Protein AF-A0A7J8QGH0-F1 (afdb_monomer_lite)

Radius of gyration: 19.8 Å; chains: 1; bounding box: 50×36×68 Å

Structure (mmCIF, N/CA/C/O backbone):
data_AF-A0A7J8QGH0-F1
#
_entry.id   AF-A0A7J8QGH0-F1
#
loop_
_atom_site.group_PDB
_atom_site.id
_atom_site.type_symbol
_atom_site.label_atom_id
_atom_site.label_alt_id
_atom_site.label_comp_id
_atom_site.label_asym_id
_atom_site.label_entity_id
_atom_site.label_seq_id
_atom_site.pdbx_PDB_ins_code
_atom_site.Cartn_x
_atom_site.Cartn_y
_atom_site.Cartn_z
_atom_site.occupancy
_atom_site.B_iso_or_equiv
_atom_site.auth_seq_id
_atom_site.auth_comp_id
_atom_site.auth_asym_id
_atom_site.auth_atom_id
_atom_site.pdbx_PDB_model_num
ATOM 1 N N . MET A 1 1 ? 6.328 11.475 -33.418 1.00 46.81 1 MET A N 1
ATOM 2 C CA . MET A 1 1 ? 5.542 12.745 -33.493 1.00 46.81 1 MET A CA 1
ATOM 3 C C . MET A 1 1 ? 4.140 12.646 -32.873 1.00 46.81 1 MET A C 1
ATOM 5 O O . MET A 1 1 ? 3.706 13.636 -32.300 1.00 46.81 1 MET A O 1
ATOM 9 N N . LEU A 1 2 ? 3.438 11.502 -32.952 1.00 50.03 2 LEU A N 1
ATOM 10 C CA . LEU A 1 2 ? 2.101 11.327 -32.348 1.00 50.03 2 LEU A CA 1
ATOM 11 C C . LEU A 1 2 ? 2.127 11.203 -30.808 1.00 50.03 2 LEU A C 1
ATOM 13 O O . LEU A 1 2 ? 1.258 11.763 -30.149 1.00 50.03 2 LEU A O 1
ATOM 17 N N . LEU A 1 3 ? 3.159 10.572 -30.233 1.00 56.94 3 LEU A N 1
ATOM 18 C CA . LEU A 1 3 ? 3.285 10.372 -28.778 1.00 56.94 3 LEU A CA 1
ATOM 19 C C . LEU A 1 3 ? 3.480 11.680 -27.991 1.00 56.94 3 LEU A C 1
ATOM 21 O O . LEU A 1 3 ? 2.917 11.830 -26.913 1.00 56.94 3 LEU A O 1
ATOM 25 N N . LYS A 1 4 ? 4.132 12.690 -28.588 1.00 58.91 4 LYS A N 1
ATOM 26 C CA . LYS A 1 4 ? 4.369 14.003 -27.955 1.00 58.91 4 LYS A CA 1
ATOM 27 C C . LYS A 1 4 ? 3.098 14.779 -27.602 1.00 58.91 4 LYS A C 1
ATOM 29 O O . LYS A 1 4 ? 3.195 15.760 -26.876 1.00 58.91 4 LYS A O 1
ATOM 34 N N . ARG A 1 5 ? 1.929 14.420 -28.141 1.00 63.34 5 ARG A N 1
ATOM 35 C CA . ARG A 1 5 ? 0.649 15.097 -27.851 1.00 63.34 5 ARG A CA 1
ATOM 36 C C . ARG A 1 5 ? -0.334 14.234 -27.067 1.00 63.34 5 ARG A C 1
ATOM 38 O O . ARG A 1 5 ? -1.389 14.745 -26.708 1.00 63.34 5 ARG A O 1
ATOM 45 N N . SER A 1 6 ? -0.027 12.956 -26.851 1.00 75.56 6 SER A N 1
ATOM 46 C CA . SER A 1 6 ? -0.936 12.077 -26.122 1.00 75.56 6 SER A CA 1
ATOM 47 C C . SER A 1 6 ? -0.878 12.395 -24.633 1.00 75.56 6 SER A C 1
ATOM 49 O O . SER A 1 6 ? 0.204 12.623 -24.097 1.00 75.56 6 SER A O 1
ATOM 51 N N . GLU A 1 7 ? -2.035 12.407 -23.973 1.00 82.88 7 GLU A N 1
ATOM 52 C CA . GLU A 1 7 ? -2.119 12.457 -22.507 1.00 82.88 7 GLU A CA 1
ATOM 53 C C . GLU A 1 7 ? -2.263 11.057 -21.904 1.00 82.88 7 GLU A C 1
ATOM 55 O O . GLU A 1 7 ? -1.916 10.849 -20.742 1.00 82.88 7 GLU A O 1
ATOM 60 N N . ASP A 1 8 ? -2.738 10.102 -22.702 1.00 83.94 8 ASP A N 1
ATOM 61 C CA . ASP A 1 8 ? -2.990 8.731 -22.290 1.00 83.94 8 ASP A CA 1
ATOM 62 C C . ASP A 1 8 ? -2.120 7.782 -23.126 1.00 83.94 8 ASP A C 1
ATOM 64 O O . ASP A 1 8 ? -1.999 7.931 -24.348 1.00 83.94 8 ASP A O 1
ATOM 68 N N . LEU A 1 9 ? -1.504 6.805 -22.467 1.00 82.75 9 LEU A N 1
ATOM 69 C CA . LEU A 1 9 ? -0.739 5.740 -23.102 1.00 82.75 9 LEU A CA 1
ATOM 70 C C . LEU A 1 9 ? -1.178 4.400 -22.517 1.00 82.75 9 LEU A C 1
ATOM 72 O O . LEU A 1 9 ? -1.136 4.204 -21.307 1.00 82.75 9 LEU A O 1
ATOM 76 N N . HIS A 1 10 ? -1.591 3.486 -23.388 1.00 83.31 10 HIS A N 1
ATOM 77 C CA . HIS A 1 10 ? -1.906 2.111 -23.023 1.00 83.31 10 HIS A CA 1
ATOM 78 C C . HIS A 1 10 ? -0.903 1.186 -23.705 1.00 83.31 10 HIS A C 1
ATOM 80 O O . HIS A 1 10 ? -0.755 1.220 -24.930 1.00 83.31 10 HIS A O 1
ATOM 86 N N . LEU A 1 11 ? -0.199 0.390 -22.909 1.00 79.56 11 LEU A N 1
ATOM 87 C CA . LEU A 1 11 ? 0.854 -0.510 -23.353 1.00 79.56 11 LEU A CA 1
ATOM 88 C C . LEU A 1 11 ? 0.446 -1.944 -23.037 1.00 79.56 11 LEU A C 1
ATOM 90 O O . LEU A 1 11 ? 0.516 -2.346 -21.887 1.00 79.56 11 LEU A O 1
ATOM 94 N N . ASP A 1 12 ? 0.061 -2.724 -24.045 1.00 81.06 12 ASP A N 1
ATOM 95 C CA . ASP A 1 12 ? -0.086 -4.181 -23.909 1.00 81.06 12 ASP A CA 1
ATOM 96 C C . ASP A 1 12 ? 1.178 -4.845 -24.467 1.00 81.06 12 ASP A C 1
ATOM 98 O O . ASP A 1 12 ? 1.341 -5.008 -25.680 1.00 81.06 12 ASP A O 1
ATOM 102 N N . LEU A 1 13 ? 2.123 -5.132 -23.572 1.00 78.19 13 LEU A N 1
ATOM 103 C CA . LEU A 1 13 ? 3.442 -5.649 -23.910 1.00 78.19 13 LEU A CA 1
ATOM 104 C C . LEU A 1 13 ? 3.438 -7.176 -23.848 1.00 78.19 13 LEU A C 1
ATOM 106 O O . LEU A 1 13 ? 3.182 -7.770 -22.800 1.00 78.19 13 LEU A O 1
ATOM 110 N N . LYS A 1 14 ? 3.770 -7.807 -24.978 1.00 77.81 14 LYS A N 1
ATOM 111 C CA . LYS A 1 14 ? 3.865 -9.264 -25.141 1.00 77.81 14 LYS A CA 1
ATOM 112 C C . LYS A 1 14 ? 5.233 -9.654 -25.679 1.00 77.81 14 LYS A C 1
ATOM 114 O O . LYS A 1 14 ? 5.729 -9.037 -26.621 1.00 77.81 14 LYS A O 1
ATOM 119 N N . GLY A 1 15 ? 5.793 -10.726 -25.127 1.00 67.62 15 GLY A N 1
ATOM 120 C CA . GLY A 1 15 ? 7.072 -11.280 -25.565 1.00 67.62 15 GLY A CA 1
ATOM 121 C C . GLY A 1 15 ? 8.280 -10.437 -25.141 1.00 67.62 15 GLY A C 1
ATOM 122 O O . GLY A 1 15 ? 8.243 -9.210 -25.085 1.00 67.62 15 GLY A O 1
ATOM 123 N N . HIS A 1 16 ? 9.383 -11.118 -24.842 1.00 68.94 16 HIS A N 1
ATOM 124 C CA . HIS A 1 16 ? 10.562 -10.522 -24.211 1.00 68.94 16 HIS A CA 1
ATOM 125 C C . HIS A 1 16 ? 11.183 -9.353 -25.002 1.00 68.94 16 HIS A C 1
ATOM 127 O O . HIS A 1 16 ? 11.422 -8.289 -24.435 1.00 68.94 16 HIS A O 1
ATOM 133 N N . GLU A 1 17 ? 11.408 -9.517 -26.310 1.00 70.44 17 GLU A N 1
ATOM 134 C CA . GLU A 1 17 ? 12.030 -8.470 -27.141 1.00 70.44 17 GLU A CA 1
ATOM 135 C C . GLU A 1 17 ? 11.125 -7.242 -27.312 1.00 70.44 17 GLU A C 1
ATOM 137 O O . GLU A 1 17 ? 11.602 -6.109 -27.271 1.00 70.44 17 GLU A O 1
ATOM 142 N N . GLY A 1 18 ? 9.809 -7.456 -27.435 1.00 66.69 18 GLY A N 1
ATOM 143 C CA . GLY A 1 18 ? 8.827 -6.373 -27.515 1.00 66.69 18 GLY A CA 1
ATOM 144 C C . GLY A 1 18 ? 8.783 -5.556 -26.226 1.00 66.69 18 GLY A C 1
ATOM 145 O O . GLY A 1 18 ? 8.832 -4.328 -26.273 1.00 66.69 18 GLY A O 1
ATOM 146 N N . ILE A 1 19 ? 8.785 -6.238 -25.075 1.00 70.44 19 ILE A N 1
ATOM 147 C CA . ILE A 1 19 ? 8.871 -5.598 -23.758 1.00 70.44 19 ILE A CA 1
ATOM 148 C C . ILE A 1 19 ? 10.164 -4.782 -23.659 1.00 70.44 19 ILE A C 1
ATOM 150 O O . ILE A 1 19 ? 10.102 -3.583 -23.404 1.00 70.44 19 ILE A O 1
ATOM 154 N N . LYS A 1 20 ? 11.334 -5.383 -23.919 1.00 72.75 20 LYS A N 1
ATOM 155 C CA . LYS A 1 20 ? 12.626 -4.682 -23.813 1.00 72.75 20 LYS A CA 1
ATOM 156 C C . LYS A 1 20 ? 12.707 -3.443 -24.700 1.00 72.75 20 LYS A C 1
ATOM 158 O O . LYS A 1 20 ? 13.179 -2.409 -24.232 1.00 72.75 20 LYS A O 1
ATOM 163 N N . SER A 1 21 ? 12.231 -3.531 -25.942 1.00 72.88 21 SER A N 1
ATOM 164 C CA . SER A 1 21 ? 12.227 -2.395 -26.868 1.00 72.88 21 SER A CA 1
ATOM 165 C C . SER A 1 21 ? 11.362 -1.248 -26.347 1.00 72.88 21 SER A C 1
ATOM 167 O O . SER A 1 21 ? 11.822 -0.110 -26.297 1.00 72.88 21 SER A O 1
ATOM 169 N N . VAL A 1 22 ? 10.132 -1.536 -25.906 1.00 74.31 22 VAL A N 1
ATOM 170 C CA . VAL A 1 22 ? 9.221 -0.488 -25.421 1.00 74.31 22 VAL A CA 1
ATOM 171 C C . VAL A 1 22 ? 9.705 0.102 -24.099 1.00 74.31 22 VAL A C 1
ATOM 173 O O . VAL A 1 22 ? 9.673 1.317 -23.928 1.00 74.31 22 VAL A O 1
ATOM 176 N N . LEU A 1 23 ? 10.221 -0.720 -23.181 1.00 73.62 23 LEU A N 1
ATOM 177 C CA . LEU A 1 23 ? 10.800 -0.222 -21.933 1.00 73.62 23 LEU A CA 1
ATOM 178 C C . LEU A 1 23 ? 12.015 0.676 -22.189 1.00 73.62 23 LEU A C 1
ATOM 180 O O . LEU A 1 23 ? 12.147 1.714 -21.547 1.00 73.62 23 LEU A O 1
ATOM 184 N N . ALA A 1 24 ? 12.883 0.329 -23.145 1.00 76.00 24 ALA A N 1
ATOM 185 C CA . ALA A 1 24 ? 13.999 1.187 -23.537 1.00 76.00 24 ALA A CA 1
ATOM 186 C C . ALA A 1 24 ? 13.513 2.545 -24.075 1.00 76.00 24 ALA A C 1
ATOM 188 O O . ALA A 1 24 ? 14.075 3.580 -23.721 1.00 76.00 24 ALA A O 1
ATOM 189 N N . GLU A 1 25 ? 12.444 2.565 -24.875 1.00 74.50 25 GLU A N 1
ATOM 190 C CA . GLU A 1 25 ? 11.845 3.808 -25.375 1.00 74.50 25 GLU A CA 1
ATOM 191 C C . GLU A 1 25 ? 11.228 4.655 -24.254 1.00 74.50 25 GLU A C 1
ATOM 193 O O . GLU A 1 25 ? 11.511 5.853 -24.174 1.00 74.50 25 GLU A O 1
ATOM 198 N N . LEU A 1 26 ? 10.448 4.049 -23.352 1.00 74.19 26 LEU A N 1
ATOM 199 C CA . LEU A 1 26 ? 9.874 4.736 -22.186 1.00 74.19 26 LEU A CA 1
ATOM 200 C C . LEU A 1 26 ? 10.954 5.387 -21.323 1.00 74.19 26 LEU A C 1
ATOM 202 O O . LEU A 1 26 ? 10.824 6.549 -20.922 1.00 74.19 26 LEU A O 1
ATOM 206 N N . ASN A 1 27 ? 12.038 4.648 -21.098 1.00 73.38 27 ASN A N 1
ATOM 207 C CA . ASN A 1 27 ? 13.203 5.073 -20.333 1.00 73.38 27 ASN A CA 1
ATOM 208 C C . ASN A 1 27 ? 14.014 6.191 -21.014 1.00 73.38 27 ASN A C 1
ATOM 210 O O . ASN A 1 27 ? 14.716 6.922 -20.320 1.00 73.38 27 ASN A O 1
ATOM 214 N N . ASN A 1 28 ? 13.882 6.395 -22.332 1.00 72.81 28 ASN A N 1
ATOM 215 C CA . ASN A 1 28 ? 14.543 7.489 -23.060 1.00 72.81 28 ASN A CA 1
ATOM 216 C C . ASN A 1 28 ? 13.785 8.833 -22.988 1.00 72.81 28 ASN A C 1
ATOM 218 O O . ASN A 1 28 ? 14.357 9.874 -23.301 1.00 72.81 28 ASN A O 1
ATOM 222 N N . GLY A 1 29 ? 12.526 8.833 -22.537 1.00 62.38 29 GLY A N 1
ATOM 223 C CA . GLY A 1 29 ? 11.824 9.965 -21.910 1.00 62.38 29 GLY A CA 1
ATOM 224 C C . GLY A 1 29 ? 11.484 11.225 -22.734 1.00 62.38 29 GLY A C 1
ATOM 225 O O . GLY A 1 29 ? 10.549 11.934 -22.362 1.00 62.38 29 GLY A O 1
ATOM 226 N N . GLU A 1 30 ? 12.164 11.528 -23.846 1.00 65.19 30 GLU A N 1
ATOM 227 C CA . GLU A 1 30 ? 11.978 12.792 -24.594 1.00 65.19 30 GLU A CA 1
ATOM 228 C C . GLU A 1 30 ? 10.638 12.905 -25.348 1.00 65.19 30 GLU A C 1
ATOM 230 O O . GLU A 1 30 ? 10.201 14.007 -25.699 1.00 65.19 30 GLU A O 1
ATOM 235 N N . GLU A 1 31 ? 9.963 11.787 -25.624 1.00 67.50 31 GLU A N 1
ATOM 236 C CA . GLU A 1 31 ? 8.740 11.776 -26.440 1.00 67.50 31 GLU A CA 1
ATOM 237 C C . GLU A 1 31 ? 7.432 11.844 -25.637 1.00 67.50 31 GLU A C 1
ATOM 239 O O . GLU A 1 31 ? 6.367 11.993 -26.238 1.00 67.50 31 GLU A O 1
ATOM 244 N N . PHE A 1 32 ? 7.500 11.793 -24.304 1.00 72.81 32 PHE A N 1
ATOM 245 C CA . PHE A 1 32 ? 6.345 11.507 -23.442 1.00 72.81 32 PHE A CA 1
ATOM 246 C C . PHE A 1 32 ? 5.966 12.631 -22.470 1.00 72.81 32 PHE A C 1
ATOM 248 O O . PHE A 1 32 ? 5.108 12.440 -21.616 1.00 72.81 32 PHE A O 1
ATOM 255 N N . SER A 1 33 ? 6.559 13.821 -22.586 1.00 74.12 33 SER A N 1
ATOM 256 C CA . SER A 1 33 ? 6.437 14.904 -21.592 1.00 74.12 33 SER A CA 1
ATOM 257 C C . SER A 1 33 ? 5.008 15.367 -21.257 1.00 74.12 33 SER A C 1
ATOM 259 O O . SER A 1 33 ? 4.808 15.955 -20.198 1.00 74.12 33 SER A O 1
ATOM 261 N N . ASN A 1 34 ? 4.016 15.095 -22.113 1.00 78.25 34 ASN A N 1
ATOM 262 C CA . ASN A 1 34 ? 2.607 15.446 -21.891 1.00 78.25 34 ASN A CA 1
ATOM 263 C C . ASN A 1 34 ? 1.753 14.310 -21.294 1.00 78.25 34 ASN A C 1
ATOM 265 O O . ASN A 1 34 ? 0.563 14.524 -21.050 1.00 78.25 34 ASN A O 1
ATOM 269 N N . LEU A 1 35 ? 2.323 13.121 -21.058 1.00 78.94 35 LEU A N 1
ATOM 270 C CA . LEU A 1 35 ? 1.581 11.990 -20.504 1.00 78.94 35 LEU A CA 1
ATOM 271 C C . LEU A 1 35 ? 1.084 12.291 -19.089 1.00 78.94 35 LEU A C 1
ATOM 273 O O . LEU A 1 35 ? 1.830 12.728 -18.217 1.00 78.94 35 LEU A O 1
ATOM 277 N N . LYS A 1 36 ? -0.197 12.001 -18.870 1.00 81.69 36 LYS A N 1
ATOM 278 C CA . LYS A 1 36 ? -0.889 12.097 -17.582 1.00 81.69 36 LYS A CA 1
ATOM 279 C C . LYS A 1 36 ? -1.439 10.754 -17.132 1.00 81.69 36 LYS A C 1
ATOM 281 O O . LYS A 1 36 ? -1.686 10.580 -15.943 1.00 81.69 36 LYS A O 1
ATOM 286 N N . ARG A 1 37 ? -1.669 9.807 -18.039 1.00 80.00 37 ARG A N 1
ATOM 287 C CA . ARG A 1 37 ? -2.131 8.462 -17.691 1.00 80.00 37 ARG A CA 1
ATOM 288 C C . ARG A 1 37 ? -1.325 7.433 -18.448 1.00 80.00 37 ARG A C 1
ATOM 290 O O . ARG A 1 37 ? -1.179 7.532 -19.665 1.00 80.00 37 ARG A O 1
ATOM 297 N N . VAL A 1 38 ? -0.843 6.442 -17.716 1.00 79.12 38 VAL A N 1
ATOM 298 C CA . VAL A 1 38 ? -0.174 5.286 -18.289 1.00 79.12 38 VAL A CA 1
ATOM 299 C C . VAL A 1 38 ? -0.780 4.033 -17.688 1.00 79.12 38 VAL A C 1
ATOM 301 O O . VAL A 1 38 ? -0.826 3.858 -16.472 1.00 79.12 38 VAL A O 1
ATOM 304 N N . ASP A 1 39 ? -1.266 3.181 -18.575 1.00 78.88 39 ASP A N 1
ATOM 305 C CA . ASP A 1 39 ? -1.714 1.836 -18.270 1.00 78.88 39 ASP A CA 1
ATOM 306 C C . ASP A 1 39 ? -0.734 0.870 -18.930 1.00 78.88 39 ASP A C 1
ATOM 308 O O . ASP A 1 39 ? -0.564 0.883 -20.153 1.00 78.88 39 ASP A O 1
ATOM 312 N N . VAL A 1 40 ? -0.026 0.104 -18.110 1.00 78.19 40 VAL A N 1
ATOM 313 C CA . VAL A 1 40 ? 0.971 -0.866 -18.544 1.00 78.19 40 VAL A CA 1
ATOM 314 C C . VAL A 1 40 ? 0.458 -2.256 -18.222 1.00 78.19 40 VAL A C 1
ATOM 316 O O . VAL A 1 40 ? 0.278 -2.619 -17.064 1.00 78.19 40 VAL A O 1
ATOM 319 N N . ILE A 1 41 ? 0.289 -3.063 -19.256 1.00 75.00 41 ILE A N 1
ATOM 320 C CA . ILE A 1 41 ? 0.000 -4.482 -19.151 1.00 75.00 41 ILE A CA 1
ATOM 321 C C . ILE A 1 41 ? 1.229 -5.239 -19.646 1.00 75.00 41 ILE A C 1
ATOM 323 O O . ILE A 1 41 ? 1.576 -5.142 -20.823 1.00 75.00 41 ILE A O 1
ATOM 327 N N . ILE A 1 42 ? 1.904 -5.989 -18.772 1.00 70.94 42 ILE A N 1
ATOM 328 C CA . ILE A 1 42 ? 3.059 -6.812 -19.163 1.00 70.94 42 ILE A CA 1
ATOM 329 C C . ILE A 1 42 ? 2.666 -8.277 -19.094 1.00 70.94 42 ILE A C 1
ATOM 331 O O . ILE A 1 42 ? 2.612 -8.893 -18.028 1.00 70.94 42 ILE A O 1
ATOM 335 N N . ARG A 1 43 ? 2.447 -8.863 -20.268 1.00 69.69 43 ARG A N 1
ATOM 336 C CA . ARG A 1 43 ? 2.134 -10.279 -20.426 1.00 69.69 43 ARG A CA 1
ATOM 337 C C . ARG A 1 43 ? 3.409 -11.023 -20.794 1.00 69.69 43 ARG A C 1
ATOM 339 O O . ARG A 1 43 ? 3.852 -10.999 -21.945 1.00 69.69 43 ARG A O 1
ATOM 346 N N . MET A 1 44 ? 4.008 -11.694 -19.816 1.00 62.22 44 MET A N 1
ATOM 347 C CA . MET A 1 44 ? 5.028 -12.692 -20.117 1.00 62.22 44 MET A CA 1
ATOM 348 C C . MET A 1 44 ? 4.360 -14.045 -20.321 1.00 62.22 44 MET A C 1
ATOM 350 O O . MET A 1 44 ? 3.637 -14.525 -19.454 1.00 62.22 44 MET A O 1
ATOM 354 N N . GLU A 1 45 ? 4.611 -14.651 -21.477 1.00 56.59 45 GLU A N 1
ATOM 355 C CA . GLU A 1 45 ? 4.418 -16.086 -21.635 1.00 56.59 45 GLU A CA 1
ATOM 356 C C . GLU A 1 45 ? 5.488 -16.769 -20.775 1.00 56.59 45 GLU A C 1
ATOM 358 O O . GLU A 1 45 ? 6.649 -16.349 -20.759 1.00 56.59 45 GLU A O 1
ATOM 363 N N . GLU A 1 46 ? 5.068 -17.746 -19.977 1.00 50.41 46 GLU A N 1
ATOM 364 C CA . GLU A 1 46 ? 5.928 -18.507 -19.073 1.00 50.41 46 GLU A CA 1
ATOM 365 C C . GLU A 1 46 ? 7.171 -19.064 -19.818 1.00 50.41 46 GLU A C 1
ATOM 367 O O . GLU A 1 46 ? 7.174 -19.184 -21.040 1.00 50.41 46 GLU A O 1
ATOM 372 N N . TYR A 1 47 ? 8.224 -19.446 -19.079 1.00 47.72 47 TYR A N 1
ATOM 373 C CA . TYR A 1 47 ? 9.398 -20.220 -19.554 1.00 47.72 47 TYR A CA 1
ATOM 374 C C . TYR A 1 47 ? 10.675 -19.500 -20.026 1.00 47.72 47 TYR A C 1
ATOM 376 O O . TYR A 1 47 ? 11.444 -20.076 -20.796 1.00 47.72 47 TYR A O 1
ATOM 384 N N . SER A 1 48 ? 11.042 -18.338 -19.484 1.00 48.31 48 SER A N 1
ATOM 385 C CA . SER A 1 48 ? 12.463 -17.947 -19.530 1.00 48.31 48 SER A CA 1
ATOM 386 C C . SER A 1 48 ? 12.993 -17.501 -18.174 1.00 48.31 48 SER A C 1
ATOM 388 O O . SER A 1 48 ? 12.999 -16.320 -17.837 1.00 48.31 48 SER A O 1
ATOM 390 N N . THR A 1 49 ? 13.478 -18.471 -17.402 1.00 47.56 49 THR A N 1
ATOM 391 C CA . THR A 1 49 ? 14.140 -18.308 -16.097 1.00 47.56 49 THR A CA 1
ATOM 392 C C . THR A 1 49 ? 15.580 -17.779 -16.200 1.00 47.56 49 THR A C 1
ATOM 394 O O . THR A 1 49 ? 16.344 -17.908 -15.250 1.00 47.56 49 THR A O 1
ATOM 397 N N . SER A 1 50 ? 15.996 -17.239 -17.350 1.00 49.25 50 SER A N 1
ATOM 398 C CA . SER A 1 50 ? 17.402 -16.916 -17.641 1.00 49.25 50 SER A CA 1
ATOM 399 C C . SER A 1 50 ? 17.674 -15.447 -17.961 1.00 49.25 50 SER A C 1
ATOM 401 O O . SER A 1 50 ? 18.734 -15.147 -18.506 1.00 49.25 50 SER A O 1
ATOM 403 N N . PHE A 1 51 ? 16.743 -14.533 -17.687 1.00 53.12 51 PHE A N 1
ATOM 404 C CA . PHE A 1 51 ? 16.952 -13.117 -17.988 1.00 53.12 51 PHE A CA 1
ATOM 405 C C . PHE A 1 51 ? 17.058 -12.281 -16.723 1.00 53.12 51 PHE A C 1
ATOM 407 O O . PHE A 1 51 ? 16.267 -12.435 -15.795 1.00 53.12 51 PHE A O 1
ATOM 414 N N . GLU A 1 52 ? 18.039 -11.381 -16.722 1.00 56.50 52 GLU A N 1
ATOM 415 C CA . GLU A 1 52 ? 18.145 -10.330 -15.720 1.00 56.50 52 GLU A CA 1
ATOM 416 C C . GLU A 1 52 ? 16.883 -9.450 -15.776 1.00 56.50 52 GLU A C 1
ATOM 418 O O . GLU A 1 52 ? 16.475 -9.039 -16.873 1.00 56.50 52 GLU A O 1
ATOM 423 N N . PRO A 1 53 ? 16.236 -9.180 -14.629 1.00 57.59 53 PRO A N 1
ATOM 424 C CA . PRO A 1 53 ? 15.074 -8.306 -14.580 1.00 57.59 53 PRO A CA 1
ATOM 425 C C . PRO A 1 53 ? 15.471 -6.893 -15.027 1.00 57.59 53 PRO A C 1
ATOM 427 O O . PRO A 1 53 ? 16.437 -6.319 -14.529 1.00 57.59 53 PRO A O 1
ATOM 430 N N . VAL A 1 54 ? 14.725 -6.332 -15.982 1.00 63.97 54 VAL A N 1
ATOM 431 C CA . VAL A 1 54 ? 14.883 -4.935 -16.415 1.00 63.97 54 VAL A CA 1
ATOM 432 C C . VAL A 1 54 ? 13.895 -4.091 -15.614 1.00 63.97 54 VAL A C 1
ATOM 434 O O . VAL A 1 54 ? 12.703 -4.392 -15.680 1.00 63.97 54 VAL A O 1
ATOM 437 N N . PRO A 1 55 ? 14.329 -3.051 -14.880 1.00 67.81 55 PRO A N 1
ATOM 438 C CA . PRO A 1 55 ? 13.404 -2.222 -14.119 1.00 67.81 55 PRO A CA 1
ATOM 439 C C . PRO A 1 55 ? 12.379 -1.578 -15.055 1.00 67.81 55 PRO A C 1
ATOM 441 O O . PRO A 1 55 ? 12.712 -1.132 -16.157 1.00 67.81 55 PRO A O 1
ATOM 444 N N . LEU A 1 56 ? 11.123 -1.533 -14.605 1.00 72.25 56 LEU A N 1
ATOM 445 C CA . LEU A 1 56 ? 10.024 -0.970 -15.389 1.00 72.25 56 LEU A CA 1
ATOM 446 C C . LEU A 1 56 ? 10.233 0.528 -15.656 1.00 72.25 56 LEU A C 1
ATOM 448 O O . LEU A 1 56 ? 9.951 1.016 -16.748 1.00 72.25 56 LEU A O 1
ATOM 452 N N . PHE A 1 57 ? 10.784 1.226 -14.664 1.00 77.56 57 PHE A N 1
ATOM 453 C CA . PHE A 1 57 ? 11.153 2.633 -14.714 1.00 77.56 57 PHE A CA 1
ATOM 454 C C . PHE A 1 57 ? 12.565 2.798 -14.147 1.00 77.56 57 PHE A C 1
ATOM 456 O O . PHE A 1 57 ? 12.903 2.189 -13.135 1.00 77.56 57 PHE A O 1
ATOM 463 N N . ASN A 1 58 ? 13.385 3.643 -14.764 1.00 70.56 58 ASN A N 1
ATOM 464 C CA . ASN A 1 58 ? 14.730 3.976 -14.296 1.00 70.56 58 ASN A CA 1
ATOM 465 C C . ASN A 1 58 ? 14.902 5.479 -13.964 1.00 70.56 58 ASN A C 1
ATOM 467 O O . ASN A 1 58 ? 13.979 6.293 -14.069 1.00 70.56 58 ASN A O 1
ATOM 471 N N . LYS A 1 59 ? 16.119 5.893 -13.587 1.00 63.81 59 LYS A N 1
ATOM 472 C CA . LYS A 1 59 ? 16.433 7.305 -13.280 1.00 63.81 59 LYS A CA 1
ATOM 473 C C . LYS A 1 59 ? 16.182 8.255 -14.468 1.00 63.81 59 LYS A C 1
ATOM 475 O O . LYS A 1 59 ? 15.888 9.425 -14.241 1.00 63.81 59 LYS A O 1
ATOM 480 N N . GLN A 1 60 ? 16.243 7.768 -15.713 1.00 62.88 60 GLN A N 1
ATOM 481 C CA . GLN A 1 60 ? 16.092 8.539 -16.957 1.00 62.88 60 GLN A CA 1
ATOM 482 C C . GLN A 1 60 ? 14.624 8.699 -17.420 1.00 62.88 60 GLN A C 1
ATOM 484 O O . GLN A 1 60 ? 14.311 9.682 -18.092 1.00 62.88 60 GLN A O 1
ATOM 489 N N . THR A 1 61 ? 13.692 7.845 -16.964 1.00 64.44 61 THR A N 1
ATOM 490 C CA . THR A 1 61 ? 12.218 8.002 -17.143 1.00 64.44 61 THR A CA 1
ATOM 491 C C . THR A 1 61 ? 11.658 9.302 -16.553 1.00 64.44 61 THR A C 1
ATOM 493 O O . THR A 1 61 ? 10.587 9.779 -16.922 1.00 64.44 61 THR A O 1
ATOM 496 N N . SER A 1 62 ? 12.433 9.886 -15.647 1.00 59.72 62 SER A N 1
ATOM 497 C CA . SER A 1 62 ? 12.513 11.282 -15.246 1.00 59.72 62 SER A CA 1
ATOM 498 C C . SER A 1 62 ? 11.440 12.269 -15.727 1.00 59.72 62 SER A C 1
ATOM 500 O O . SER A 1 62 ? 10.683 12.816 -14.924 1.00 59.72 62 SER A O 1
ATOM 502 N N . LEU A 1 63 ? 11.435 12.588 -17.019 1.00 67.19 63 LEU A N 1
ATOM 503 C CA . LEU A 1 63 ? 10.831 13.826 -17.513 1.00 67.19 63 LEU A CA 1
ATOM 504 C C . LEU A 1 63 ? 9.309 13.773 -17.637 1.00 67.19 63 LEU A C 1
ATOM 506 O O . LEU A 1 63 ? 8.665 14.817 -17.605 1.00 67.19 63 LEU A O 1
ATOM 510 N N . TRP A 1 64 ? 8.734 12.584 -17.802 1.00 75.44 64 TRP A N 1
ATOM 511 C CA . TRP A 1 64 ? 7.293 12.435 -18.006 1.00 75.44 64 TRP A CA 1
ATOM 512 C C . TRP A 1 64 ? 6.582 11.801 -16.813 1.00 75.44 64 TRP A C 1
ATOM 514 O O . TRP A 1 64 ? 5.402 12.072 -16.598 1.00 75.44 64 TRP A O 1
ATOM 524 N N . ILE A 1 65 ? 7.300 11.028 -15.990 1.00 78.62 65 ILE A N 1
ATOM 525 C CA . ILE A 1 65 ? 6.726 10.385 -14.802 1.00 78.62 65 ILE A CA 1
ATOM 526 C C . ILE A 1 65 ? 6.224 11.405 -13.767 1.00 78.62 65 ILE A C 1
ATOM 528 O O . ILE A 1 65 ? 5.262 11.136 -13.056 1.00 78.62 65 ILE A O 1
ATOM 532 N N . SER A 1 66 ? 6.797 12.615 -13.752 1.00 81.44 66 SER A N 1
ATOM 533 C CA . SER A 1 66 ? 6.365 13.711 -12.877 1.00 81.44 66 SER A CA 1
ATOM 534 C C . SER A 1 66 ? 5.021 14.330 -13.247 1.00 81.44 66 SER A C 1
ATOM 536 O O . SER A 1 66 ? 4.422 15.005 -12.419 1.00 81.44 66 SER A O 1
ATOM 538 N N . ASN A 1 67 ? 4.519 14.100 -14.463 1.00 82.50 67 ASN A N 1
ATOM 539 C CA . ASN A 1 67 ? 3.194 14.561 -14.892 1.00 82.50 67 ASN A CA 1
ATOM 540 C C . ASN A 1 67 ? 2.117 13.475 -14.756 1.00 82.50 67 ASN A C 1
ATOM 542 O O . ASN A 1 67 ? 0.931 13.740 -14.993 1.00 82.50 67 ASN A O 1
ATOM 546 N N . LEU A 1 68 ? 2.518 12.261 -14.368 1.00 87.00 68 LEU A N 1
ATOM 547 C CA . LEU A 1 68 ? 1.650 11.100 -14.305 1.00 87.00 68 LEU A CA 1
ATOM 548 C C . LEU A 1 68 ? 0.644 11.234 -13.162 1.00 87.00 68 LEU A C 1
ATOM 550 O O . LEU A 1 68 ? 1.018 11.431 -12.015 1.00 87.00 68 LEU A O 1
ATOM 554 N N . ARG A 1 69 ? -0.641 11.089 -13.485 1.00 91.38 69 ARG A N 1
ATOM 555 C CA . ARG A 1 69 ? -1.781 11.117 -12.556 1.00 91.38 69 ARG A CA 1
ATOM 556 C C . ARG A 1 69 ? -2.376 9.743 -12.309 1.00 91.38 69 ARG A C 1
ATOM 558 O O . ARG A 1 69 ? -2.948 9.516 -11.251 1.00 91.38 69 ARG A O 1
ATOM 565 N N . ARG A 1 70 ? -2.268 8.830 -13.271 1.00 92.31 70 ARG A N 1
ATOM 566 C CA . ARG A 1 70 ? -2.732 7.452 -13.111 1.00 92.31 70 ARG A CA 1
ATOM 567 C C . ARG A 1 70 ? -1.692 6.486 -13.644 1.00 92.31 70 ARG A C 1
ATOM 569 O O . ARG A 1 70 ? -1.282 6.630 -14.795 1.00 92.31 70 ARG A O 1
ATOM 576 N N . LEU A 1 71 ? -1.320 5.525 -12.807 1.00 91.19 71 LEU A N 1
ATOM 577 C CA . LEU A 1 71 ? -0.442 4.416 -13.142 1.00 91.19 71 LEU A CA 1
ATOM 578 C C . LEU A 1 71 ? -1.183 3.116 -12.846 1.00 91.19 71 LEU A C 1
ATOM 580 O O . LEU A 1 71 ? -1.516 2.850 -11.694 1.00 91.19 71 LEU A O 1
ATOM 584 N N . ILE A 1 72 ? -1.450 2.330 -13.882 1.00 90.56 72 ILE A N 1
ATOM 585 C CA . ILE A 1 72 ? -1.982 0.973 -13.743 1.00 90.56 72 ILE A CA 1
ATOM 586 C C . ILE A 1 72 ? -0.915 0.013 -14.244 1.00 90.56 72 ILE A C 1
ATOM 588 O O . ILE A 1 72 ? -0.357 0.222 -15.319 1.00 90.56 72 ILE A O 1
ATOM 592 N N . ILE A 1 73 ? -0.627 -1.017 -13.460 1.00 90.31 73 ILE A N 1
ATOM 593 C CA . ILE A 1 73 ? 0.265 -2.110 -13.827 1.00 90.31 73 ILE A CA 1
ATOM 594 C C . ILE A 1 73 ? -0.540 -3.399 -13.708 1.00 90.31 73 ILE A C 1
ATOM 596 O O . ILE A 1 73 ? -0.888 -3.794 -12.600 1.00 90.31 73 ILE A O 1
ATOM 600 N N . ASN A 1 74 ? -0.862 -4.036 -14.832 1.00 90.31 74 ASN A N 1
ATOM 601 C CA . ASN A 1 74 ? -1.545 -5.330 -14.868 1.00 90.31 74 ASN A CA 1
ATOM 602 C C . ASN A 1 74 ? -0.606 -6.401 -15.433 1.00 90.31 74 ASN A C 1
ATOM 604 O O . ASN A 1 74 ? -0.296 -6.414 -16.625 1.00 90.31 74 ASN A O 1
ATOM 608 N N . GLY A 1 75 ? -0.135 -7.291 -14.567 1.00 85.88 75 GLY A N 1
ATOM 609 C CA . GLY A 1 75 ? 0.952 -8.200 -14.876 1.00 85.88 75 GLY A CA 1
ATOM 610 C C . GLY A 1 75 ? 2.277 -7.452 -15.030 1.00 85.88 75 GLY A C 1
ATOM 611 O O . GLY A 1 75 ? 2.390 -6.448 -15.734 1.00 85.88 75 GLY A O 1
ATOM 612 N N . CYS A 1 76 ? 3.320 -7.959 -14.377 1.00 81.50 76 CYS A N 1
ATOM 613 C CA . CYS A 1 76 ? 4.686 -7.440 -14.489 1.00 81.50 76 CYS A CA 1
ATOM 614 C C . CYS A 1 76 ? 5.676 -8.512 -14.970 1.00 81.50 76 CYS A C 1
ATOM 616 O O . CYS A 1 76 ? 6.890 -8.360 -14.840 1.00 81.50 76 CYS A O 1
ATOM 618 N N . GLY A 1 77 ? 5.171 -9.628 -15.505 1.00 81.62 77 GLY A N 1
ATOM 619 C CA . GLY A 1 77 ? 5.987 -10.787 -15.850 1.00 81.62 77 GLY A CA 1
ATOM 620 C C . GLY A 1 77 ? 6.816 -11.302 -14.672 1.00 81.62 77 GLY A C 1
ATOM 621 O O . GLY A 1 77 ? 6.281 -11.559 -13.598 1.00 81.62 77 GLY A O 1
ATOM 622 N N . ASN A 1 78 ? 8.130 -11.430 -14.878 1.00 81.62 78 ASN A N 1
ATOM 623 C CA . ASN A 1 78 ? 9.075 -11.912 -13.866 1.00 81.62 78 ASN A CA 1
ATOM 624 C C . ASN A 1 78 ? 9.693 -10.808 -12.990 1.00 81.62 78 ASN A C 1
ATOM 626 O O . ASN A 1 78 ? 10.686 -11.064 -12.313 1.00 81.62 78 ASN A O 1
ATOM 630 N N . LEU A 1 79 ? 9.166 -9.578 -13.021 1.00 84.06 79 LEU A N 1
ATOM 631 C CA . LEU A 1 79 ? 9.700 -8.501 -12.189 1.00 84.06 79 LEU A CA 1
ATOM 632 C C . LEU A 1 79 ? 9.440 -8.773 -10.706 1.00 84.06 79 LEU A C 1
ATOM 634 O O . LEU A 1 79 ? 8.293 -8.912 -10.290 1.00 84.06 79 LEU A O 1
ATOM 638 N N . GLU A 1 80 ? 10.515 -8.789 -9.915 1.00 88.19 80 GLU A N 1
ATOM 639 C CA . GLU A 1 80 ? 10.439 -8.869 -8.450 1.00 88.19 80 GLU A CA 1
ATOM 640 C C . GLU A 1 80 ? 10.178 -7.506 -7.796 1.00 88.19 80 GLU A C 1
ATOM 642 O O . GLU A 1 80 ? 9.788 -7.467 -6.628 1.00 88.19 80 GLU A O 1
ATOM 647 N N . HIS A 1 81 ? 10.376 -6.410 -8.543 1.00 88.25 81 HIS A N 1
ATOM 648 C CA . HIS A 1 81 ? 10.119 -5.035 -8.117 1.00 88.25 81 HIS A CA 1
ATOM 649 C C . HIS A 1 81 ? 9.734 -4.097 -9.266 1.00 88.25 81 HIS A C 1
ATOM 651 O O . HIS A 1 81 ? 10.041 -4.374 -10.427 1.00 88.25 81 HIS A O 1
ATOM 657 N N . LEU A 1 82 ? 9.055 -2.986 -8.947 1.00 87.56 82 LEU A N 1
ATOM 658 C CA . LEU A 1 82 ? 8.524 -2.042 -9.945 1.00 87.56 82 LEU A CA 1
ATOM 659 C C . LEU A 1 82 ? 9.266 -0.706 -9.972 1.00 87.56 82 LEU A C 1
ATOM 661 O O . LEU A 1 82 ? 9.552 -0.183 -11.050 1.00 87.56 82 LEU A O 1
ATOM 665 N N . LEU A 1 83 ? 9.533 -0.143 -8.795 1.00 88.06 83 LEU A N 1
ATOM 666 C CA . LEU A 1 83 ? 10.060 1.206 -8.623 1.00 88.06 83 LEU A CA 1
ATOM 667 C C . LEU A 1 83 ? 11.363 1.177 -7.826 1.00 88.06 83 LEU A C 1
ATOM 669 O O . LEU A 1 83 ? 11.550 0.341 -6.944 1.00 88.06 83 LEU A O 1
ATOM 673 N N . SER A 1 84 ? 12.226 2.154 -8.081 1.00 85.75 84 SER A N 1
ATOM 674 C CA . SER A 1 84 ? 13.277 2.555 -7.146 1.00 85.75 84 SER A CA 1
ATOM 675 C C . SER A 1 84 ? 12.809 3.769 -6.326 1.00 85.75 84 SER A C 1
ATOM 677 O O . SER A 1 84 ? 11.884 4.474 -6.752 1.00 85.75 84 SER A O 1
ATOM 679 N N . PRO A 1 85 ? 13.430 4.073 -5.168 1.00 86.75 85 PRO A N 1
ATOM 680 C CA . PRO A 1 85 ? 13.096 5.257 -4.375 1.00 86.75 85 PRO A CA 1
ATOM 681 C C . PRO A 1 85 ? 13.138 6.558 -5.181 1.00 86.75 85 PRO A C 1
ATOM 683 O O . PRO A 1 85 ? 12.240 7.390 -5.066 1.00 86.75 85 PRO A O 1
ATOM 686 N N . SER A 1 86 ? 14.140 6.717 -6.050 1.00 83.19 86 SER A N 1
ATOM 687 C CA . SER A 1 86 ? 14.298 7.914 -6.881 1.00 83.19 86 SER A CA 1
ATOM 688 C C . SER A 1 86 ? 13.167 8.075 -7.898 1.00 83.19 86 SER A C 1
ATOM 690 O O . SER A 1 86 ? 12.716 9.192 -8.132 1.00 83.19 86 SER A O 1
ATOM 692 N N . VAL A 1 87 ? 12.653 6.981 -8.469 1.00 85.50 87 VAL A N 1
ATOM 693 C CA . VAL A 1 87 ? 11.466 7.027 -9.334 1.00 85.50 87 VAL A CA 1
ATOM 694 C C . VAL A 1 87 ? 10.212 7.315 -8.515 1.00 85.50 87 VAL A C 1
ATOM 696 O O . VAL A 1 87 ? 9.414 8.166 -8.905 1.00 85.50 87 VAL A O 1
ATOM 699 N N . ALA A 1 88 ? 10.049 6.642 -7.373 1.00 89.50 88 ALA A N 1
ATOM 700 C CA . ALA A 1 88 ? 8.885 6.803 -6.509 1.00 89.50 88 ALA A CA 1
ATOM 701 C C . ALA A 1 88 ? 8.696 8.261 -6.062 1.00 89.50 88 ALA A C 1
ATOM 703 O O . ALA A 1 88 ? 7.595 8.793 -6.178 1.00 89.50 88 ALA A O 1
ATOM 704 N N . ARG A 1 89 ? 9.780 8.948 -5.667 1.00 88.31 89 ARG A N 1
ATOM 705 C CA . ARG A 1 89 ? 9.746 10.373 -5.278 1.00 88.31 89 ARG A CA 1
ATOM 706 C C . ARG A 1 89 ? 9.273 11.310 -6.388 1.00 88.31 89 ARG A C 1
ATOM 708 O O . ARG A 1 89 ? 8.820 12.409 -6.107 1.00 88.31 89 ARG A O 1
ATOM 715 N N . ARG A 1 90 ? 9.366 10.893 -7.651 1.00 87.75 90 ARG A N 1
ATOM 716 C CA . ARG A 1 90 ? 8.992 11.729 -8.798 1.00 87.75 90 ARG A CA 1
ATOM 717 C C . ARG A 1 90 ? 7.538 11.583 -9.198 1.00 87.75 90 ARG A C 1
ATOM 719 O O . ARG A 1 90 ? 7.084 12.351 -10.036 1.00 87.75 90 ARG A O 1
ATOM 726 N N . LEU A 1 91 ? 6.797 10.646 -8.614 1.00 90.06 91 LEU A N 1
ATOM 727 C CA . LEU A 1 91 ? 5.364 10.456 -8.844 1.00 90.06 91 LEU A CA 1
ATOM 728 C C . LEU A 1 91 ? 4.529 11.513 -8.089 1.00 90.06 91 LEU A C 1
ATOM 730 O O . LEU A 1 91 ? 3.518 11.207 -7.464 1.00 90.06 91 LEU A O 1
ATOM 734 N N . GLU A 1 92 ? 4.946 12.781 -8.155 1.00 89.75 92 GLU A N 1
ATOM 735 C CA . GLU A 1 92 ? 4.384 13.893 -7.378 1.00 89.75 92 GLU A CA 1
ATOM 736 C C . GLU A 1 92 ? 2.934 14.212 -7.754 1.00 89.75 92 GLU A C 1
ATOM 738 O O . GLU A 1 92 ? 2.150 14.659 -6.923 1.00 89.75 92 GLU A O 1
ATOM 743 N N . GLN A 1 93 ? 2.563 13.998 -9.017 1.00 92.62 93 GLN A N 1
ATOM 744 C CA . GLN A 1 93 ? 1.214 14.261 -9.520 1.00 92.62 93 GLN A CA 1
ATOM 745 C C . GLN A 1 93 ? 0.325 13.013 -9.509 1.00 92.62 93 GLN A C 1
ATOM 747 O O . GLN A 1 93 ? -0.821 13.096 -9.958 1.00 92.62 93 GLN A O 1
ATOM 752 N N . LEU A 1 94 ? 0.830 11.869 -9.024 1.00 95.50 94 LEU A N 1
ATOM 753 C CA . LEU A 1 94 ? 0.121 10.598 -9.099 1.00 95.50 94 LEU A CA 1
ATOM 754 C C . LEU A 1 94 ? -1.087 10.624 -8.169 1.00 95.50 94 LEU A C 1
ATOM 756 O O . LEU A 1 94 ? -0.945 10.856 -6.979 1.00 95.50 94 LEU A O 1
ATOM 760 N N . GLN A 1 95 ? -2.271 10.383 -8.727 1.00 96.88 95 GLN A N 1
ATOM 761 C CA . GLN A 1 95 ? -3.563 10.406 -8.040 1.00 96.88 95 GLN A CA 1
ATOM 762 C C . GLN A 1 95 ? -4.140 9.008 -7.833 1.00 96.88 95 GLN A C 1
ATOM 764 O O . GLN A 1 95 ? -4.887 8.803 -6.882 1.00 96.88 95 GLN A O 1
ATOM 769 N N . CYS A 1 96 ? -3.799 8.062 -8.707 1.00 96.94 96 CYS A N 1
ATOM 770 C CA . CYS A 1 96 ? -4.281 6.689 -8.665 1.00 96.94 96 CYS A CA 1
ATOM 771 C C . CYS A 1 96 ? -3.149 5.734 -9.053 1.00 96.94 96 CYS A C 1
ATOM 773 O O . CYS A 1 96 ? -2.532 5.903 -10.112 1.00 96.94 96 CYS A O 1
ATOM 775 N N . PHE A 1 97 ? -2.890 4.748 -8.196 1.00 97.19 97 PHE A N 1
ATOM 776 C CA . PHE A 1 97 ? -1.898 3.707 -8.429 1.00 97.19 97 PHE A CA 1
ATOM 777 C C . PHE A 1 97 ? -2.545 2.332 -8.257 1.00 97.19 97 PHE A C 1
ATOM 779 O O . PHE A 1 97 ? -2.980 1.979 -7.165 1.00 97.19 97 PHE A O 1
ATOM 786 N N . GLU A 1 98 ? -2.618 1.565 -9.341 1.00 96.81 98 GLU A N 1
ATOM 787 C CA . GLU A 1 98 ? -3.186 0.220 -9.345 1.00 96.81 98 GLU A CA 1
ATOM 788 C C . GLU A 1 98 ? -2.128 -0.797 -9.776 1.00 96.81 98 GLU A C 1
ATOM 790 O O . GLU A 1 98 ? -1.490 -0.628 -10.815 1.00 96.81 98 GLU A O 1
ATOM 795 N N . ILE A 1 99 ? -1.961 -1.868 -9.004 1.00 96.31 99 ILE A N 1
ATOM 796 C CA . ILE A 1 99 ? -1.055 -2.978 -9.310 1.00 96.31 99 ILE A CA 1
ATOM 797 C C . ILE A 1 99 ? -1.865 -4.268 -9.226 1.00 96.31 99 ILE A C 1
ATOM 799 O O . ILE A 1 99 ? -2.446 -4.569 -8.184 1.00 96.31 99 ILE A O 1
ATOM 803 N N . LYS A 1 100 ? -1.935 -5.007 -10.333 1.00 95.62 100 LYS A N 1
ATOM 804 C CA . LYS A 1 100 ? -2.801 -6.175 -10.496 1.00 95.62 100 LYS A CA 1
ATOM 805 C C . LYS A 1 100 ? -2.035 -7.342 -11.095 1.00 95.62 100 LYS A C 1
ATOM 807 O O . LYS A 1 100 ? -1.238 -7.137 -12.005 1.00 95.62 100 LYS A O 1
ATOM 812 N N . ASP A 1 101 ? -2.319 -8.552 -10.632 1.00 93.56 101 ASP A N 1
ATOM 813 C CA . ASP A 1 101 ? -1.936 -9.809 -11.288 1.00 93.56 101 ASP A CA 1
ATOM 814 C C . ASP A 1 101 ? -0.409 -9.974 -11.494 1.00 93.56 101 ASP A C 1
ATOM 816 O O . ASP A 1 101 ? 0.074 -10.536 -12.482 1.00 93.56 101 ASP A O 1
ATOM 820 N N . CYS A 1 102 ? 0.385 -9.468 -10.549 1.00 90.88 102 CYS A N 1
ATOM 821 C CA . CYS A 1 102 ? 1.847 -9.427 -10.611 1.00 90.88 102 CYS A CA 1
ATOM 822 C C . CYS A 1 102 ? 2.487 -10.646 -9.917 1.00 90.88 102 CYS A C 1
ATOM 824 O O . CYS A 1 102 ? 2.983 -10.564 -8.797 1.00 90.88 102 CYS A O 1
ATOM 826 N N . MET A 1 103 ? 2.516 -11.789 -10.605 1.00 90.06 103 MET A N 1
ATOM 827 C CA . MET A 1 103 ? 2.791 -13.114 -10.011 1.00 90.06 103 MET A CA 1
ATOM 828 C C . MET A 1 103 ? 4.175 -13.325 -9.373 1.00 90.06 103 MET A C 1
ATOM 830 O O . MET A 1 103 ? 4.342 -14.262 -8.597 1.00 90.06 103 MET A O 1
ATOM 834 N N . ARG A 1 104 ? 5.180 -12.513 -9.718 1.00 90.38 104 ARG A N 1
ATOM 835 C CA . ARG A 1 104 ? 6.556 -12.608 -9.186 1.00 90.38 104 ARG A CA 1
ATOM 836 C C . ARG A 1 104 ? 6.966 -11.380 -8.375 1.00 90.38 104 ARG A C 1
ATOM 838 O O . ARG A 1 104 ? 8.093 -11.327 -7.890 1.00 90.38 104 ARG A O 1
ATOM 845 N N . LEU A 1 105 ? 6.073 -10.400 -8.236 1.00 91.81 105 LEU A N 1
ATOM 846 C CA . LEU A 1 105 ? 6.373 -9.148 -7.557 1.00 91.81 105 LEU A CA 1
ATOM 847 C C . LEU A 1 105 ? 6.458 -9.381 -6.053 1.00 91.81 105 LEU A C 1
ATOM 849 O O . LEU A 1 105 ? 5.482 -9.782 -5.427 1.00 91.81 105 LEU A O 1
ATOM 853 N N . ARG A 1 106 ? 7.628 -9.098 -5.482 1.00 92.00 106 ARG A N 1
ATOM 854 C CA . ARG A 1 106 ? 7.905 -9.278 -4.053 1.00 92.00 106 ARG A CA 1
ATOM 855 C C . ARG A 1 106 ? 7.881 -7.965 -3.294 1.00 92.00 106 ARG A C 1
ATOM 857 O O . ARG A 1 106 ? 7.447 -7.926 -2.143 1.00 92.00 106 ARG A O 1
ATOM 864 N N . GLU A 1 107 ? 8.346 -6.900 -3.934 1.00 90.06 107 GLU A N 1
ATOM 865 C CA . GLU A 1 107 ? 8.476 -5.585 -3.325 1.00 90.06 107 GLU A CA 1
ATOM 866 C C . GLU A 1 107 ? 8.135 -4.488 -4.332 1.00 90.06 107 GLU A C 1
ATOM 868 O O . GLU A 1 107 ? 8.666 -4.487 -5.433 1.00 90.06 107 GLU A O 1
ATOM 873 N N . ILE A 1 108 ? 7.266 -3.535 -3.993 1.00 93.12 108 ILE A N 1
ATOM 874 C CA . ILE A 1 108 ? 6.872 -2.488 -4.955 1.00 93.12 108 ILE A CA 1
ATOM 875 C C . ILE A 1 108 ? 8.029 -1.507 -5.203 1.00 93.12 108 ILE A C 1
ATOM 877 O O . ILE A 1 108 ? 8.349 -1.222 -6.360 1.00 93.12 108 ILE A O 1
ATOM 881 N N . ILE A 1 109 ? 8.668 -1.025 -4.133 1.00 90.38 109 ILE A N 1
ATOM 882 C CA . ILE A 1 109 ? 9.808 -0.101 -4.167 1.00 90.38 109 ILE A CA 1
ATOM 883 C C . ILE A 1 109 ? 11.059 -0.809 -3.649 1.00 90.38 109 ILE A C 1
ATOM 885 O O . ILE A 1 109 ? 11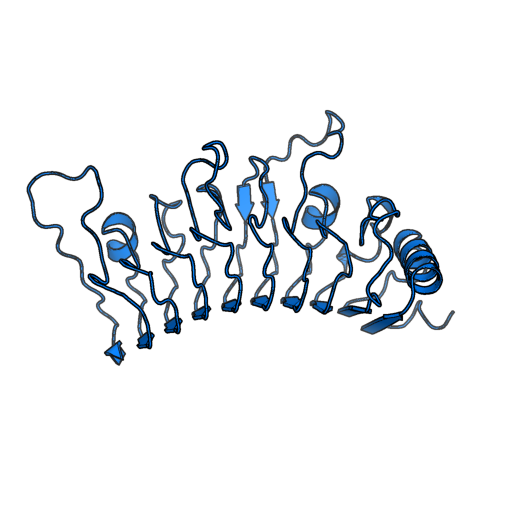.171 -1.035 -2.451 1.00 90.38 109 ILE A O 1
ATOM 889 N N . PHE A 1 110 ? 12.023 -1.101 -4.519 1.00 86.69 110 PHE A N 1
ATOM 890 C CA . PHE A 1 110 ? 13.244 -1.824 -4.158 1.00 86.69 110 PHE A CA 1
ATOM 891 C C . PHE A 1 110 ? 14.409 -0.892 -3.825 1.00 86.69 110 PHE A C 1
ATOM 893 O O . PHE A 1 110 ? 14.772 -0.014 -4.605 1.00 86.69 110 PHE A O 1
ATOM 900 N N . THR A 1 111 ? 15.038 -1.108 -2.668 1.00 74.19 111 THR A N 1
ATOM 901 C CA . THR A 1 111 ? 15.949 -0.123 -2.059 1.00 74.19 111 THR A CA 1
ATOM 902 C C . THR A 1 111 ? 17.426 -0.513 -2.053 1.00 74.19 111 THR A C 1
ATOM 904 O O . THR A 1 111 ? 18.225 0.182 -1.430 1.00 74.19 111 THR A O 1
ATOM 907 N N . LYS A 1 112 ? 17.817 -1.628 -2.688 1.00 67.31 112 LYS A N 1
ATOM 908 C CA . LYS A 1 112 ? 19.228 -2.074 -2.733 1.00 67.31 112 LYS A CA 1
ATOM 909 C C . LYS A 1 112 ? 20.000 -1.569 -3.953 1.00 67.31 112 LYS A C 1
ATOM 911 O O . LYS A 1 112 ? 21.128 -2.007 -4.173 1.00 67.31 112 LYS A O 1
ATOM 916 N N . GLU A 1 113 ? 19.424 -0.666 -4.742 1.00 55.81 113 GLU A N 1
ATOM 917 C CA . GLU A 1 113 ? 20.227 0.106 -5.687 1.00 55.81 113 GLU A CA 1
ATOM 918 C C . GLU A 1 113 ? 21.227 0.957 -4.894 1.00 55.81 113 GLU A C 1
ATOM 920 O O . GLU A 1 113 ? 20.896 1.488 -3.834 1.00 55.81 113 GLU A O 1
ATOM 925 N N . ILE A 1 114 ? 22.471 1.013 -5.370 1.00 51.31 114 ILE A N 1
ATOM 926 C CA . ILE A 1 114 ? 23.573 1.757 -4.753 1.00 51.31 114 ILE A CA 1
ATOM 927 C C . ILE A 1 114 ? 23.090 3.188 -4.515 1.00 51.31 114 ILE A C 1
ATOM 929 O O . ILE A 1 114 ? 22.914 3.949 -5.464 1.00 51.31 114 ILE A O 1
ATOM 933 N N . VAL A 1 115 ? 22.841 3.534 -3.252 1.00 50.62 115 VAL A N 1
ATOM 934 C CA . VAL A 1 115 ? 22.500 4.898 -2.863 1.00 50.62 115 VAL A CA 1
ATOM 935 C C . VAL A 1 115 ? 23.745 5.728 -3.156 1.00 50.62 115 VAL A C 1
ATOM 937 O O . VAL A 1 115 ? 24.759 5.591 -2.471 1.00 50.62 115 VAL A O 1
ATOM 940 N N . GLU A 1 116 ? 23.712 6.537 -4.214 1.00 49.47 116 GLU A N 1
ATOM 941 C CA . GLU A 1 116 ? 24.651 7.650 -4.332 1.00 49.47 116 GLU A CA 1
ATOM 942 C C . GLU A 1 116 ? 24.488 8.473 -3.043 1.00 49.47 116 GLU A C 1
ATOM 944 O O . GLU A 1 116 ? 23.366 8.801 -2.651 1.00 49.47 116 GLU A O 1
ATOM 949 N N . GLU A 1 117 ? 25.594 8.746 -2.342 1.00 47.03 117 GLU A N 1
ATOM 950 C CA . GLU A 1 117 ? 25.651 9.319 -0.979 1.00 47.03 117 GLU A CA 1
ATOM 951 C C . GLU A 1 117 ? 24.936 10.686 -0.817 1.00 47.03 117 GLU A C 1
ATOM 953 O O . GLU A 1 117 ? 24.868 11.239 0.287 1.00 47.03 117 GLU A O 1
ATOM 958 N N . GLU A 1 118 ? 24.397 11.229 -1.909 1.00 48.00 118 GLU A N 1
ATOM 959 C CA . GLU A 1 118 ? 23.778 12.546 -2.031 1.00 48.00 118 GLU A CA 1
ATOM 960 C C . GLU A 1 118 ? 22.250 12.550 -1.801 1.00 48.00 118 GLU A C 1
ATOM 962 O O . GLU A 1 118 ? 21.697 13.609 -1.515 1.00 48.00 118 GLU A O 1
ATOM 967 N N . GLU A 1 119 ? 21.555 11.403 -1.812 1.00 52.56 119 GLU A N 1
ATOM 968 C CA . GLU A 1 119 ? 20.097 11.331 -1.572 1.00 52.56 119 GLU A CA 1
ATOM 969 C C . GLU A 1 119 ? 19.751 10.908 -0.130 1.00 52.56 119 GLU A C 1
ATOM 971 O O . GLU A 1 119 ? 19.149 9.862 0.115 1.00 52.56 119 GLU A O 1
ATOM 976 N N . ARG A 1 120 ? 20.101 11.745 0.857 1.00 57.03 120 ARG A N 1
ATOM 977 C CA . ARG A 1 120 ? 19.676 11.594 2.270 1.00 57.03 120 ARG A CA 1
ATOM 978 C C . ARG A 1 120 ? 18.227 12.023 2.513 1.00 57.03 120 ARG A C 1
ATOM 980 O O . ARG A 1 120 ? 17.931 12.685 3.507 1.00 57.03 120 ARG A O 1
ATOM 987 N N . GLU A 1 121 ? 17.321 11.694 1.607 1.00 60.19 121 GLU A N 1
ATOM 988 C CA . GLU A 1 121 ? 15.899 11.823 1.898 1.00 60.19 121 GLU A CA 1
ATOM 989 C C . GLU A 1 121 ? 15.366 10.461 2.304 1.00 60.19 121 GLU A C 1
ATOM 991 O O . GLU A 1 121 ? 15.045 9.612 1.472 1.00 60.19 121 GLU A O 1
ATOM 996 N N . ASP A 1 122 ? 15.234 10.279 3.615 1.00 78.81 122 ASP A N 1
ATOM 997 C CA . ASP A 1 122 ? 14.580 9.113 4.202 1.00 78.81 122 ASP A CA 1
ATOM 998 C C . ASP A 1 122 ? 13.072 9.089 3.892 1.00 78.81 122 ASP A C 1
ATOM 1000 O O . ASP A 1 122 ? 12.383 8.191 4.355 1.00 78.81 122 ASP A O 1
ATOM 1004 N N . VAL A 1 123 ? 12.536 10.052 3.131 1.00 88.75 123 VAL A N 1
ATOM 1005 C CA . VAL A 1 123 ? 11.107 10.185 2.827 1.00 88.75 123 VAL A CA 1
ATOM 1006 C C . VAL A 1 123 ? 10.822 9.834 1.365 1.00 88.75 123 VAL A C 1
ATOM 1008 O O . VAL A 1 123 ? 11.478 10.321 0.442 1.00 88.75 123 VAL A O 1
ATOM 1011 N N . ILE A 1 124 ? 9.808 8.996 1.157 1.00 91.75 124 ILE A N 1
ATOM 1012 C CA . ILE A 1 124 ? 9.151 8.766 -0.129 1.00 91.75 124 ILE A CA 1
ATOM 1013 C C . ILE A 1 124 ? 7.714 9.256 0.028 1.00 91.75 124 ILE A C 1
ATOM 1015 O O . ILE A 1 124 ? 6.902 8.621 0.698 1.00 91.75 124 ILE A O 1
ATOM 1019 N N . CYS A 1 125 ? 7.407 10.404 -0.568 1.00 93.94 125 CYS A N 1
ATOM 1020 C CA . CYS A 1 125 ? 6.095 11.029 -0.461 1.00 93.94 125 CYS A CA 1
ATOM 1021 C C . CYS A 1 125 ? 5.331 10.894 -1.779 1.00 93.94 125 CYS A C 1
ATOM 1023 O O . CYS A 1 125 ? 5.864 11.200 -2.845 1.00 93.94 125 CYS A O 1
ATOM 1025 N N . PHE A 1 126 ? 4.066 10.487 -1.692 1.00 96.31 126 PHE A N 1
ATOM 1026 C CA . PHE A 1 126 ? 3.106 10.511 -2.792 1.00 96.31 126 PHE A CA 1
ATOM 1027 C C . PHE A 1 126 ? 2.061 11.605 -2.514 1.00 96.31 126 PHE A C 1
ATOM 1029 O O . PHE A 1 126 ? 0.969 11.314 -2.016 1.00 96.31 126 PHE A O 1
ATOM 1036 N N . PRO A 1 127 ? 2.373 12.886 -2.789 1.00 96.12 127 PRO A N 1
ATOM 1037 C CA . PRO A 1 127 ? 1.639 14.019 -2.224 1.00 96.12 127 PRO A CA 1
ATOM 1038 C C . PRO A 1 127 ? 0.231 14.206 -2.800 1.00 96.12 127 PRO A C 1
ATOM 1040 O O . PRO A 1 127 ? -0.563 14.933 -2.210 1.00 96.12 127 PRO A O 1
ATOM 1043 N N . GLN A 1 128 ? -0.079 13.589 -3.944 1.00 97.25 128 GLN A N 1
ATOM 1044 C CA . GLN A 1 128 ? -1.372 13.708 -4.628 1.00 97.25 128 GLN A CA 1
ATOM 1045 C C . GLN A 1 128 ? -2.149 12.388 -4.711 1.00 97.25 128 GLN A C 1
ATOM 1047 O O . GLN A 1 128 ? -3.234 12.375 -5.298 1.00 97.25 128 GLN A O 1
ATOM 1052 N N . LEU A 1 129 ? -1.622 11.292 -4.147 1.00 98.31 129 LEU A N 1
ATOM 1053 C CA . LEU A 1 129 ? -2.217 9.966 -4.311 1.00 98.31 129 LEU A CA 1
ATOM 1054 C C . LEU A 1 129 ? -3.508 9.876 -3.507 1.00 98.31 129 LEU A C 1
ATOM 1056 O O . LEU A 1 129 ? -3.476 10.034 -2.294 1.00 98.31 129 LEU A O 1
ATOM 1060 N N . ASN A 1 130 ? -4.624 9.621 -4.192 1.00 98.00 130 ASN A N 1
ATOM 1061 C CA . ASN A 1 130 ? -5.958 9.516 -3.601 1.00 98.00 130 ASN A CA 1
ATOM 1062 C C . ASN A 1 130 ? -6.409 8.059 -3.468 1.00 98.00 130 ASN A C 1
ATOM 1064 O O . ASN A 1 130 ? -7.102 7.741 -2.503 1.00 98.00 130 ASN A O 1
ATOM 1068 N N . SER A 1 131 ? -6.017 7.188 -4.405 1.00 98.38 131 SER A N 1
ATOM 1069 C CA . SER A 1 131 ? -6.343 5.760 -4.371 1.00 98.38 131 SER A CA 1
ATOM 1070 C C . SER A 1 131 ? -5.135 4.867 -4.659 1.00 98.38 131 SER A C 1
ATOM 1072 O O . SER A 1 131 ? -4.359 5.117 -5.590 1.00 98.38 131 SER A O 1
ATOM 1074 N N . LEU A 1 132 ? -4.996 3.816 -3.851 1.00 98.38 132 LEU A N 1
ATOM 1075 C CA . LEU A 1 132 ? -3.999 2.759 -4.000 1.00 98.38 132 LEU A CA 1
ATOM 1076 C C . LEU A 1 132 ? -4.707 1.403 -4.001 1.00 98.38 132 LEU A C 1
ATOM 1078 O O . LEU A 1 132 ? -5.380 1.047 -3.034 1.00 98.38 132 LEU A O 1
ATOM 1082 N N . HIS A 1 133 ? -4.534 0.640 -5.078 1.00 98.19 133 HIS A N 1
ATOM 1083 C CA . HIS A 1 133 ? -5.138 -0.682 -5.233 1.00 98.19 133 HIS A CA 1
ATOM 1084 C C . HIS A 1 133 ? -4.068 -1.725 -5.545 1.00 98.19 133 HIS A C 1
ATOM 1086 O O . HIS A 1 133 ? -3.320 -1.587 -6.513 1.00 98.19 133 HIS A O 1
ATOM 1092 N N . ILE A 1 134 ? -4.006 -2.778 -4.735 1.00 97.81 134 ILE A N 1
ATOM 1093 C CA . ILE A 1 134 ? -3.042 -3.874 -4.853 1.00 97.81 134 ILE A CA 1
ATOM 1094 C C . ILE A 1 134 ? -3.841 -5.175 -4.899 1.00 97.81 134 ILE A C 1
ATOM 1096 O O . ILE A 1 134 ? -4.521 -5.507 -3.933 1.00 97.81 134 ILE A O 1
ATOM 1100 N N . LYS A 1 135 ? -3.803 -5.894 -6.023 1.00 97.19 135 LYS A N 1
ATOM 1101 C CA . LYS A 1 135 ? -4.652 -7.071 -6.238 1.00 97.19 135 LYS A CA 1
ATOM 1102 C C . LYS A 1 135 ? -3.905 -8.232 -6.879 1.00 97.19 135 LYS A C 1
ATOM 1104 O O . LYS A 1 135 ? -3.216 -8.028 -7.876 1.00 97.19 135 LYS A O 1
ATOM 1109 N N . GLY A 1 136 ? -4.102 -9.449 -6.377 1.00 96.12 136 GLY A N 1
ATOM 1110 C CA . GLY A 1 136 ? -3.623 -10.663 -7.045 1.00 96.12 136 GLY A CA 1
ATOM 1111 C C . GLY A 1 136 ? -2.098 -10.695 -7.145 1.00 96.12 136 GLY A C 1
ATOM 1112 O O . GLY A 1 136 ? -1.536 -10.872 -8.229 1.00 96.12 136 GLY A O 1
ATOM 1113 N N . ILE A 1 137 ? -1.415 -10.435 -6.027 1.00 95.69 137 ILE A N 1
ATOM 1114 C CA . ILE A 1 137 ? 0.052 -10.371 -5.962 1.00 95.69 137 ILE A CA 1
ATOM 1115 C C . ILE A 1 137 ? 0.556 -11.440 -4.984 1.00 95.69 137 ILE A C 1
ATOM 1117 O O . ILE A 1 137 ? 0.858 -11.139 -3.826 1.00 95.69 137 ILE A O 1
ATOM 1121 N N . PRO A 1 138 ? 0.644 -12.709 -5.424 1.00 93.56 138 PRO A N 1
ATOM 1122 C CA . PRO A 1 138 ? 0.888 -13.837 -4.531 1.00 93.56 138 PRO A CA 1
ATOM 1123 C C . PRO A 1 138 ? 2.242 -13.787 -3.833 1.00 93.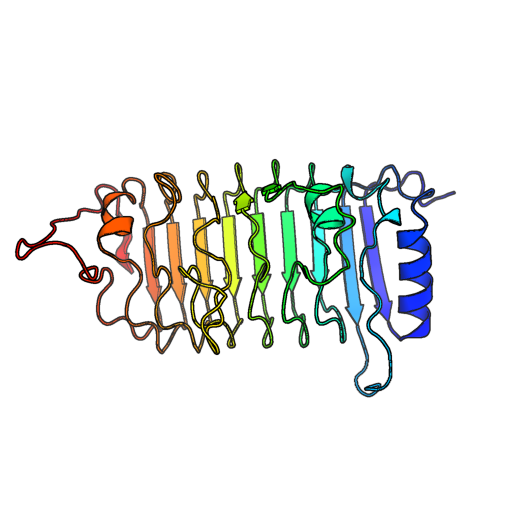56 138 PRO A C 1
ATOM 1125 O O . PRO A 1 138 ? 2.327 -14.190 -2.679 1.00 93.56 138 PRO A O 1
ATOM 1128 N N . ASP A 1 139 ? 3.285 -13.267 -4.483 1.00 94.31 139 ASP A N 1
ATOM 1129 C CA . ASP A 1 139 ? 4.648 -13.213 -3.938 1.00 94.31 139 ASP A CA 1
ATOM 1130 C C . ASP A 1 139 ? 4.943 -11.917 -3.148 1.00 94.31 139 ASP A C 1
ATOM 1132 O O . ASP A 1 139 ? 6.059 -11.756 -2.644 1.00 94.31 139 ASP A O 1
ATOM 1136 N N . LEU A 1 140 ? 3.958 -11.017 -2.991 1.00 94.19 140 LEU A N 1
ATOM 1137 C CA . LEU A 1 140 ? 4.138 -9.727 -2.321 1.00 94.19 140 LEU A CA 1
ATOM 1138 C C . LEU A 1 140 ? 4.451 -9.908 -0.838 1.00 94.19 140 LEU A C 1
ATOM 1140 O O . LEU A 1 140 ? 3.705 -10.548 -0.096 1.00 94.19 140 LEU A O 1
ATOM 1144 N N . ILE A 1 141 ? 5.543 -9.284 -0.403 1.00 90.62 141 ILE A N 1
ATOM 1145 C CA . ILE A 1 141 ? 5.991 -9.312 0.991 1.00 90.62 141 ILE A CA 1
ATOM 1146 C C . ILE A 1 141 ? 6.223 -7.921 1.578 1.00 90.62 141 ILE A C 1
ATOM 1148 O O . ILE A 1 141 ? 6.103 -7.779 2.791 1.00 90.62 141 ILE A O 1
ATOM 1152 N N . PHE A 1 142 ? 6.519 -6.915 0.746 1.00 90.38 142 PHE A N 1
ATOM 1153 C CA . PHE A 1 142 ? 6.768 -5.535 1.172 1.00 90.38 142 PHE A CA 1
ATOM 1154 C C . PHE A 1 142 ? 6.210 -4.527 0.156 1.00 90.38 142 PHE A C 1
ATOM 1156 O O . PHE A 1 142 ? 6.285 -4.738 -1.051 1.00 90.38 142 PHE A O 1
ATOM 1163 N N . PHE A 1 143 ? 5.724 -3.374 0.613 1.00 92.62 143 PHE A N 1
ATOM 1164 C CA . PHE A 1 143 ? 5.596 -2.200 -0.255 1.00 92.62 143 PHE A CA 1
ATOM 1165 C C . PHE A 1 143 ? 6.981 -1.580 -0.477 1.00 92.62 143 PHE A C 1
ATOM 1167 O O . PHE A 1 143 ? 7.365 -1.279 -1.603 1.00 92.62 143 PHE A O 1
ATOM 1174 N N . CYS A 1 144 ? 7.747 -1.442 0.605 1.00 88.62 144 CYS A N 1
ATOM 1175 C CA . CYS A 1 144 ? 9.136 -0.995 0.624 1.00 88.62 144 CYS A CA 1
ATOM 1176 C C . CYS A 1 144 ? 9.815 -1.607 1.858 1.00 88.62 144 CYS A C 1
ATOM 1178 O O . CYS A 1 144 ? 9.351 -1.420 2.982 1.00 88.62 144 CYS A O 1
ATOM 1180 N N . SER A 1 145 ? 10.887 -2.365 1.653 1.00 82.12 145 SER A N 1
ATOM 1181 C CA . SER A 1 145 ? 11.658 -3.051 2.698 1.00 82.12 145 SER A CA 1
ATOM 1182 C C . SER A 1 145 ? 12.740 -2.158 3.308 1.00 82.12 145 SER A C 1
ATOM 1184 O O . SER A 1 145 ? 13.204 -2.412 4.425 1.00 82.12 145 SER A O 1
ATOM 1186 N N . GLY A 1 146 ? 13.136 -1.098 2.595 1.00 79.25 146 GLY A N 1
ATOM 1187 C CA . GLY A 1 146 ? 14.075 -0.102 3.095 1.00 79.25 146 GLY A CA 1
ATOM 1188 C C . GLY A 1 146 ? 13.495 0.731 4.235 1.00 79.25 146 GLY A C 1
ATOM 1189 O O . GLY A 1 146 ? 12.286 0.851 4.419 1.00 79.25 146 GLY A O 1
ATOM 1190 N N . ASN A 1 147 ? 14.384 1.349 5.007 1.00 79.88 147 ASN A N 1
ATOM 1191 C CA . ASN A 1 147 ? 14.027 2.115 6.200 1.00 79.88 147 ASN A CA 1
ATOM 1192 C C . ASN A 1 147 ? 13.529 3.541 5.876 1.00 79.88 147 ASN A C 1
ATOM 1194 O O . ASN A 1 147 ? 13.946 4.503 6.524 1.00 79.88 147 ASN A O 1
ATOM 1198 N N . PHE A 1 148 ? 12.671 3.672 4.863 1.00 85.06 148 PHE A N 1
ATOM 1199 C CA . PHE A 1 148 ? 12.079 4.938 4.435 1.00 85.06 148 PHE A CA 1
ATOM 1200 C C . PHE A 1 148 ? 10.790 5.236 5.209 1.00 85.06 148 PHE A C 1
ATOM 1202 O O . PHE A 1 148 ? 10.027 4.329 5.548 1.00 85.06 148 PHE A O 1
ATOM 1209 N N . ASN A 1 149 ? 10.539 6.519 5.450 1.00 88.00 149 ASN A N 1
ATOM 1210 C CA . ASN A 1 149 ? 9.235 7.057 5.802 1.00 88.00 149 ASN A CA 1
ATOM 1211 C C . ASN A 1 149 ? 8.419 7.159 4.514 1.00 88.00 149 ASN A C 1
ATOM 1213 O O . ASN A 1 149 ? 8.832 7.834 3.567 1.00 88.00 149 ASN A O 1
ATOM 1217 N N . ILE A 1 150 ? 7.282 6.476 4.461 1.00 91.00 150 ILE A N 1
ATOM 1218 C CA . ILE A 1 150 ? 6.404 6.521 3.292 1.00 91.00 150 ILE A CA 1
ATOM 1219 C C . ILE A 1 150 ? 5.188 7.349 3.651 1.00 91.00 150 ILE A C 1
ATOM 1221 O O . ILE A 1 150 ? 4.473 7.033 4.601 1.00 91.00 150 ILE A O 1
ATOM 1225 N N . GLU A 1 151 ? 4.949 8.402 2.886 1.00 93.56 151 GLU A N 1
ATOM 1226 C CA . GLU A 1 151 ? 3.883 9.349 3.175 1.00 93.56 151 GLU A CA 1
ATOM 1227 C C . GLU A 1 151 ? 2.838 9.352 2.067 1.00 93.56 151 GLU A C 1
ATOM 1229 O O . GLU A 1 151 ? 3.144 9.525 0.885 1.00 93.56 151 GLU A O 1
ATOM 1234 N N . PHE A 1 152 ? 1.581 9.235 2.486 1.00 95.19 152 PHE A N 1
ATOM 1235 C CA . PHE A 1 152 ? 0.402 9.316 1.639 1.00 95.19 152 PHE A CA 1
ATOM 1236 C C . PHE A 1 152 ? -0.561 10.386 2.187 1.00 95.19 152 PHE A C 1
ATOM 1238 O O . PHE A 1 152 ? -1.593 10.058 2.780 1.00 95.19 152 PHE A O 1
ATOM 1245 N N . PRO A 1 153 ? -0.245 11.687 2.032 1.00 94.69 153 PRO A N 1
ATOM 1246 C CA . PRO A 1 153 ? -0.961 12.760 2.724 1.00 94.69 153 PRO A CA 1
ATOM 1247 C C . PRO A 1 153 ? -2.436 12.877 2.332 1.00 94.69 153 PRO A C 1
ATOM 1249 O O . PRO A 1 153 ? -3.240 13.329 3.143 1.00 94.69 153 PRO A O 1
ATOM 1252 N N . LEU A 1 154 ? -2.789 12.492 1.100 1.00 96.88 154 LEU A N 1
ATOM 1253 C CA . LEU A 1 154 ? -4.130 12.639 0.519 1.00 96.88 154 LEU A CA 1
ATOM 1254 C C . LEU A 1 154 ? -4.806 11.303 0.180 1.00 96.88 154 LEU A C 1
ATOM 1256 O O . LEU A 1 154 ? -5.861 11.311 -0.451 1.00 96.88 154 LEU A O 1
ATOM 1260 N N . LEU A 1 155 ? -4.231 10.167 0.590 1.00 97.56 155 LEU A N 1
ATOM 1261 C CA . LEU A 1 155 ? -4.798 8.856 0.271 1.00 97.56 155 LEU A CA 1
ATOM 1262 C C . LEU A 1 155 ? -6.125 8.691 0.996 1.00 97.56 155 LEU A C 1
ATOM 1264 O O . LEU A 1 155 ? -6.148 8.723 2.219 1.00 97.56 155 LEU A O 1
ATOM 1268 N N . LYS A 1 156 ? -7.202 8.522 0.227 1.00 98.00 156 LYS A N 1
ATOM 1269 C CA . LYS A 1 156 ? -8.574 8.336 0.713 1.00 98.00 156 LYS A CA 1
ATOM 1270 C C . LYS A 1 156 ? -8.994 6.878 0.680 1.00 98.00 156 LYS A C 1
ATOM 1272 O O . LYS A 1 156 ? -9.704 6.442 1.575 1.00 98.00 156 LYS A O 1
ATOM 1277 N N . GLU A 1 157 ? -8.545 6.142 -0.332 1.00 98.31 157 GLU A N 1
ATOM 1278 C CA . GLU A 1 157 ? -8.966 4.769 -0.590 1.00 98.31 157 GLU A CA 1
ATOM 1279 C C . GLU A 1 157 ? -7.757 3.835 -0.678 1.00 98.31 157 GLU A C 1
ATOM 1281 O O . GLU A 1 157 ? -6.847 4.048 -1.486 1.00 98.31 157 GLU A O 1
ATOM 1286 N N . LEU A 1 158 ? -7.772 2.776 0.129 1.00 97.50 158 LEU A N 1
ATOM 1287 C CA . LEU A 1 158 ? -6.804 1.688 0.064 1.00 97.50 158 LEU A CA 1
ATOM 1288 C C . LEU A 1 158 ? -7.531 0.354 -0.107 1.00 97.50 158 LEU A C 1
ATOM 1290 O O . LEU A 1 158 ? -8.308 -0.034 0.762 1.00 97.50 158 LEU A O 1
ATOM 1294 N N . ASN A 1 159 ? -7.235 -0.362 -1.192 1.00 97.94 159 ASN A N 1
ATOM 1295 C CA . ASN A 1 159 ? -7.739 -1.717 -1.423 1.00 97.94 159 ASN A CA 1
ATOM 1296 C C . ASN A 1 159 ? -6.582 -2.704 -1.578 1.00 97.94 159 ASN A C 1
ATOM 1298 O O . ASN A 1 159 ? -5.685 -2.483 -2.398 1.00 97.94 159 ASN A O 1
ATOM 1302 N N . ILE A 1 160 ? -6.626 -3.789 -0.810 1.00 96.62 160 ILE A N 1
ATOM 1303 C CA . ILE A 1 160 ? -5.691 -4.904 -0.909 1.00 96.62 160 ILE A CA 1
ATOM 1304 C C . ILE A 1 160 ? -6.486 -6.199 -0.988 1.00 96.62 160 ILE A C 1
ATOM 1306 O O . ILE A 1 160 ? -7.230 -6.541 -0.071 1.00 96.62 160 ILE A O 1
ATOM 1310 N N . GLU A 1 161 ? -6.298 -6.925 -2.081 1.00 97.50 161 GLU A N 1
ATOM 1311 C CA . GLU A 1 161 ? -7.042 -8.140 -2.398 1.00 97.50 161 GLU A CA 1
ATOM 1312 C C . GLU A 1 161 ? -6.077 -9.235 -2.862 1.00 97.50 161 GLU A C 1
ATOM 1314 O O . GLU A 1 161 ? -5.158 -8.966 -3.639 1.00 97.50 161 GLU A O 1
ATOM 1319 N N . ASP A 1 162 ? -6.284 -10.472 -2.414 1.00 96.69 162 ASP A N 1
ATOM 1320 C CA . ASP A 1 162 ? -5.581 -11.657 -2.932 1.00 96.69 162 ASP A CA 1
ATOM 1321 C C . ASP A 1 162 ? -4.044 -11.491 -2.931 1.00 96.69 162 ASP A C 1
ATOM 1323 O O . ASP A 1 162 ? -3.349 -11.534 -3.951 1.00 96.69 162 ASP A O 1
ATOM 1327 N N . CYS A 1 163 ? -3.500 -11.205 -1.746 1.00 95.56 163 CYS A N 1
ATOM 1328 C CA . CYS A 1 163 ? -2.060 -11.083 -1.494 1.00 95.56 163 CYS A CA 1
ATOM 1329 C C . CYS A 1 163 ? -1.632 -12.080 -0.398 1.00 95.56 163 CYS A C 1
ATOM 1331 O O . CYS A 1 163 ? -1.280 -11.676 0.715 1.00 95.56 163 CYS A O 1
ATOM 1333 N N . PRO A 1 164 ? -1.677 -13.397 -0.675 1.00 92.69 164 PRO A N 1
ATOM 1334 C CA . PRO A 1 164 ? -1.582 -14.447 0.335 1.00 92.69 164 PRO A CA 1
ATOM 1335 C C . PRO A 1 164 ? -0.262 -14.491 1.109 1.00 92.69 164 PRO A C 1
ATOM 1337 O O . PRO A 1 164 ? -0.265 -15.006 2.218 1.00 92.69 164 PRO A O 1
ATOM 1340 N N . ASN A 1 165 ? 0.867 -13.990 0.595 1.00 92.31 165 ASN A N 1
ATOM 1341 C CA . ASN A 1 165 ? 2.137 -14.016 1.341 1.00 92.31 165 ASN A CA 1
ATOM 1342 C C . ASN A 1 165 ? 2.304 -12.882 2.362 1.00 92.31 165 ASN A C 1
ATOM 1344 O O . ASN A 1 165 ? 3.248 -12.942 3.166 1.00 92.31 165 ASN A O 1
ATOM 1348 N N . LEU A 1 166 ? 1.400 -11.896 2.371 1.00 90.12 166 LEU A N 1
ATOM 1349 C CA . LEU A 1 166 ? 1.348 -10.884 3.420 1.00 90.12 166 LEU A CA 1
ATOM 1350 C C . LEU A 1 166 ? 0.925 -11.535 4.737 1.00 90.12 166 LEU A C 1
ATOM 1352 O O . LEU A 1 166 ? -0.037 -12.300 4.802 1.00 90.12 166 LEU A O 1
ATOM 1356 N N . LYS A 1 167 ? 1.670 -11.234 5.800 1.00 86.44 167 LYS A N 1
ATOM 1357 C CA . LYS A 1 167 ? 1.405 -11.737 7.156 1.00 86.44 167 LYS A CA 1
ATOM 1358 C C . LYS A 1 167 ? 0.905 -10.644 8.085 1.00 86.44 167 LYS A C 1
ATOM 1360 O O . LYS A 1 167 ? 0.156 -10.920 9.022 1.00 86.44 167 LYS A O 1
ATOM 1365 N N . GLU A 1 168 ? 1.345 -9.421 7.820 1.00 81.38 168 GLU A N 1
ATOM 1366 C CA . GLU A 1 168 ? 1.021 -8.218 8.572 1.00 81.38 168 GLU A CA 1
ATOM 1367 C C . GLU A 1 168 ? 0.856 -7.059 7.592 1.00 81.38 168 GLU A C 1
ATOM 1369 O O . GLU A 1 168 ? 1.428 -7.060 6.498 1.00 81.38 168 GLU A O 1
ATOM 1374 N N . PHE A 1 169 ? 0.058 -6.067 7.973 1.00 80.69 169 PHE A N 1
ATOM 1375 C CA . PHE A 1 169 ? -0.112 -4.877 7.151 1.00 80.69 169 PHE A CA 1
ATOM 1376 C C . PHE A 1 169 ? 0.815 -3.739 7.613 1.00 80.69 169 PHE A C 1
ATOM 1378 O O . PHE A 1 169 ? 1.485 -3.144 6.768 1.00 80.69 169 PHE A O 1
ATOM 1385 N N . ILE A 1 170 ? 0.946 -3.497 8.928 1.00 79.06 170 ILE A N 1
ATOM 1386 C CA . ILE A 1 170 ? 1.957 -2.579 9.493 1.00 79.06 170 ILE A CA 1
ATOM 1387 C C . ILE A 1 170 ? 2.671 -3.206 10.699 1.00 79.06 170 ILE A C 1
ATOM 1389 O O . ILE A 1 170 ? 1.999 -3.649 11.635 1.00 79.06 170 ILE A O 1
ATOM 1393 N N . SER A 1 171 ? 4.013 -3.178 10.708 1.00 74.81 171 SER A N 1
ATOM 1394 C CA . SER A 1 171 ? 4.859 -3.756 11.770 1.00 74.81 171 SER A CA 1
ATOM 1395 C C . SER A 1 171 ? 6.067 -2.887 12.152 1.00 74.81 171 SER A C 1
ATOM 1397 O O . SER A 1 171 ? 6.461 -2.010 11.391 1.00 74.81 171 SER A O 1
ATOM 1399 N N . ARG A 1 172 ? 6.653 -3.140 13.336 1.00 67.94 172 ARG A N 1
ATOM 1400 C CA . ARG A 1 172 ? 7.649 -2.282 14.034 1.00 67.94 172 ARG A CA 1
ATOM 1401 C C . ARG A 1 172 ? 9.104 -2.528 13.625 1.00 67.94 172 ARG A C 1
ATOM 1403 O O . ARG A 1 172 ? 10.000 -1.825 14.086 1.00 67.94 172 ARG A O 1
ATOM 1410 N N . SER A 1 173 ? 9.360 -3.593 12.872 1.00 58.91 173 SER A N 1
ATOM 1411 C CA . SER A 1 173 ? 10.703 -3.991 12.463 1.00 58.91 173 SER A CA 1
ATOM 1412 C C . SER A 1 173 ? 10.634 -4.789 11.159 1.00 58.91 173 SER A C 1
ATOM 1414 O O . SER A 1 173 ? 10.208 -5.938 11.121 1.00 58.91 173 SER A O 1
ATOM 1416 N N . SER A 1 174 ? 11.124 -4.215 10.057 1.00 56.00 174 SER A N 1
ATOM 1417 C CA . SER A 1 174 ? 11.373 -4.984 8.823 1.00 56.00 174 SER A CA 1
ATOM 1418 C C . SER A 1 174 ? 12.604 -5.903 8.933 1.00 56.00 174 SER A C 1
ATOM 1420 O O . SER A 1 174 ? 12.924 -6.639 8.001 1.00 56.00 174 SER A O 1
ATOM 1422 N N . SER A 1 175 ? 13.317 -5.864 10.067 1.00 50.84 175 SER A N 1
ATOM 1423 C CA . SER A 1 175 ? 14.572 -6.584 10.314 1.00 50.84 175 SER A CA 1
ATOM 1424 C C . SER A 1 175 ? 14.405 -7.953 10.980 1.00 50.84 175 SER A C 1
ATOM 1426 O O . SER A 1 175 ? 15.379 -8.708 11.053 1.00 50.84 175 SER A O 1
ATOM 1428 N N . GLU A 1 176 ? 13.205 -8.313 11.446 1.00 53.84 176 GLU A N 1
ATOM 1429 C CA . GLU A 1 176 ? 12.946 -9.649 11.984 1.00 53.84 176 GLU A CA 1
ATOM 1430 C C . GLU A 1 176 ? 12.776 -10.665 10.846 1.00 53.84 176 GLU A C 1
ATOM 1432 O O . GLU A 1 176 ? 11.885 -10.575 10.000 1.00 53.84 176 GLU A O 1
ATOM 1437 N N . SER A 1 177 ? 13.678 -11.650 10.807 1.00 53.44 177 SER A N 1
ATOM 1438 C CA . SER A 1 177 ? 13.709 -12.683 9.770 1.00 53.44 177 SER A CA 1
ATOM 1439 C C . SER A 1 177 ? 12.369 -13.428 9.690 1.00 53.44 177 SER A C 1
ATOM 1441 O O . SER A 1 177 ? 11.961 -14.093 10.640 1.00 53.44 177 SER A O 1
ATOM 1443 N N . GLY A 1 178 ? 11.696 -13.337 8.538 1.00 62.91 178 GLY A N 1
ATOM 1444 C CA . GLY A 1 178 ? 10.462 -14.075 8.246 1.00 62.91 178 GLY A CA 1
ATOM 1445 C C . GLY A 1 178 ? 9.154 -13.302 8.446 1.00 62.91 178 GLY A C 1
ATOM 1446 O O . GLY A 1 178 ? 8.089 -13.876 8.175 1.00 62.91 178 GLY A O 1
ATOM 1447 N N . MET A 1 179 ? 9.208 -12.031 8.863 1.00 69.00 179 MET A N 1
ATOM 1448 C CA . MET A 1 179 ? 8.049 -11.133 8.842 1.00 69.00 179 MET A CA 1
ATOM 1449 C C . MET A 1 179 ? 7.847 -10.539 7.444 1.00 69.00 179 MET A C 1
ATOM 1451 O O . MET A 1 179 ? 8.769 -9.978 6.857 1.00 69.00 179 MET A O 1
ATOM 1455 N N . HIS A 1 180 ? 6.642 -10.703 6.895 1.00 80.06 180 HIS A N 1
ATOM 1456 C CA . HIS A 1 180 ? 6.223 -10.128 5.614 1.00 80.06 180 HIS A CA 1
ATOM 1457 C C . HIS A 1 180 ? 5.143 -9.089 5.921 1.00 80.06 180 HIS A C 1
ATOM 1459 O O . HIS A 1 180 ? 3.970 -9.442 6.077 1.00 80.06 180 HIS A O 1
ATOM 1465 N N . THR A 1 181 ? 5.574 -7.842 6.113 1.00 83.31 181 THR A N 1
ATOM 1466 C CA . THR A 1 181 ? 4.702 -6.709 6.438 1.00 83.31 181 THR A CA 1
ATOM 1467 C C . THR A 1 181 ? 4.615 -5.779 5.243 1.00 83.31 181 THR A C 1
ATOM 1469 O O . THR A 1 181 ? 5.645 -5.427 4.670 1.00 83.31 181 THR A O 1
ATOM 1472 N N . LEU A 1 182 ? 3.413 -5.351 4.859 1.00 88.75 182 LEU A N 1
ATOM 1473 C CA . LEU A 1 182 ? 3.291 -4.456 3.709 1.00 88.75 182 LEU A CA 1
ATOM 1474 C C . LEU A 1 182 ? 3.999 -3.116 3.969 1.00 88.75 182 LEU A C 1
ATOM 1476 O O . LEU A 1 182 ? 4.796 -2.672 3.144 1.00 88.75 182 LEU A O 1
ATOM 1480 N N . PHE A 1 183 ? 3.765 -2.508 5.131 1.00 87.75 183 PHE A N 1
ATOM 1481 C CA . PHE A 1 183 ? 4.418 -1.276 5.563 1.00 87.75 183 PHE A CA 1
ATOM 1482 C C . PHE A 1 183 ? 5.153 -1.455 6.898 1.00 87.75 183 PHE A C 1
ATOM 1484 O O . PHE A 1 183 ? 4.849 -2.348 7.693 1.00 87.75 183 PHE A O 1
ATOM 1491 N N . ASN A 1 184 ? 6.129 -0.583 7.147 1.00 82.19 184 ASN A N 1
ATOM 1492 C CA . ASN A 1 184 ? 6.768 -0.430 8.455 1.00 82.19 184 ASN A CA 1
ATOM 1493 C C . ASN A 1 184 ? 6.019 0.618 9.305 1.00 82.19 184 ASN A C 1
ATOM 1495 O O . ASN A 1 184 ? 5.098 1.286 8.832 1.00 82.19 184 ASN A O 1
ATOM 1499 N N . GLU A 1 185 ? 6.440 0.811 10.551 1.00 80.88 185 GLU A N 1
ATOM 1500 C CA . GLU A 1 185 ? 5.843 1.756 11.499 1.00 80.88 185 GLU A CA 1
ATOM 1501 C C . GLU A 1 185 ? 6.007 3.237 11.116 1.00 80.88 185 GLU A C 1
ATOM 1503 O O . GLU A 1 185 ? 5.441 4.112 11.770 1.00 80.88 185 GLU A O 1
ATOM 1508 N N . LYS A 1 186 ? 6.777 3.529 10.064 1.00 85.06 186 LYS A N 1
ATOM 1509 C CA . LYS A 1 186 ? 7.056 4.880 9.567 1.00 85.06 186 LYS A CA 1
ATOM 1510 C C . LYS A 1 186 ? 6.116 5.318 8.445 1.00 85.06 186 LYS A C 1
ATOM 1512 O O . LYS A 1 186 ? 6.291 6.406 7.895 1.00 85.06 186 LYS A O 1
ATOM 1517 N N . VAL A 1 187 ? 5.144 4.486 8.074 1.00 88.94 187 VAL A N 1
ATOM 1518 C CA . VAL A 1 187 ? 4.114 4.872 7.107 1.00 88.94 187 VAL A CA 1
ATOM 1519 C C . VAL A 1 187 ? 3.153 5.902 7.710 1.00 88.94 187 VAL A C 1
ATOM 1521 O O . VAL A 1 187 ? 2.716 5.766 8.853 1.00 88.94 187 VAL A O 1
ATOM 1524 N N . ALA A 1 188 ? 2.791 6.923 6.932 1.00 90.06 188 ALA A N 1
ATOM 1525 C CA . ALA A 1 188 ? 1.810 7.937 7.310 1.00 90.06 188 ALA A CA 1
ATOM 1526 C C . ALA A 1 188 ? 0.671 8.007 6.282 1.00 90.06 188 ALA A C 1
ATOM 1528 O O . ALA A 1 188 ? 0.895 8.325 5.114 1.00 90.06 188 ALA A O 1
ATOM 1529 N N . VAL A 1 189 ? -0.562 7.751 6.733 1.00 91.44 189 VAL A N 1
ATOM 1530 C CA . VAL A 1 189 ? -1.790 7.708 5.905 1.00 91.44 189 VAL A CA 1
ATOM 1531 C C . VAL A 1 189 ? -2.924 8.585 6.481 1.00 91.44 189 VAL A C 1
ATOM 1533 O O . VAL A 1 189 ? -4.059 8.135 6.606 1.00 91.44 189 VAL A O 1
ATOM 1536 N N . PRO A 1 190 ? -2.664 9.859 6.844 1.00 91.25 190 PRO A N 1
ATOM 1537 C CA . PRO A 1 190 ? -3.526 10.654 7.732 1.00 91.25 190 PRO A CA 1
ATOM 1538 C C . PRO A 1 190 ? -4.931 10.970 7.198 1.00 91.25 190 PRO A C 1
ATOM 1540 O O . PRO A 1 190 ? -5.779 11.401 7.983 1.00 91.25 190 PRO A O 1
ATOM 1543 N N . SER A 1 191 ? -5.171 10.813 5.895 1.00 94.81 191 SER A N 1
ATOM 1544 C CA . SER A 1 191 ? -6.426 11.172 5.216 1.00 94.81 191 SER A CA 1
ATOM 1545 C C . SER A 1 191 ? -7.246 9.962 4.768 1.00 94.81 191 SER A C 1
ATOM 1547 O O . SER A 1 191 ? -8.214 10.145 4.035 1.00 94.81 191 SER A O 1
ATOM 1549 N N . LEU A 1 192 ? -6.871 8.747 5.185 1.00 94.88 192 LEU A N 1
ATOM 1550 C CA . LEU A 1 192 ? -7.544 7.528 4.746 1.00 94.88 192 LEU A CA 1
ATOM 1551 C C . LEU A 1 192 ? -8.997 7.502 5.229 1.00 94.88 192 LEU A C 1
ATOM 1553 O O . LEU A 1 192 ? -9.241 7.630 6.426 1.00 94.88 192 LEU A O 1
ATOM 1557 N N . GLU A 1 193 ? -9.935 7.338 4.294 1.00 97.00 193 GLU A N 1
ATOM 1558 C CA . GLU A 1 193 ? -11.388 7.348 4.519 1.00 97.00 193 GLU A CA 1
ATOM 1559 C C . GLU A 1 193 ? -11.971 5.930 4.407 1.00 97.00 193 GLU A C 1
ATOM 1561 O O . GLU A 1 193 ? -12.739 5.525 5.280 1.00 97.00 193 GLU A O 1
ATOM 1566 N N . THR A 1 194 ? -11.543 5.158 3.402 1.00 97.81 194 THR A N 1
ATOM 1567 C CA . THR A 1 194 ? -12.021 3.793 3.132 1.00 97.81 194 THR A CA 1
ATOM 1568 C C . THR A 1 194 ? -10.848 2.824 3.004 1.00 97.81 194 THR A C 1
ATOM 1570 O O . THR A 1 194 ? -9.904 3.051 2.239 1.00 97.81 194 THR A O 1
ATOM 1573 N N . MET A 1 195 ? -10.920 1.715 3.739 1.00 95.81 195 MET A N 1
ATOM 1574 C CA . MET A 1 195 ? -9.972 0.608 3.656 1.00 95.81 195 MET A CA 1
ATOM 1575 C C . MET A 1 195 ? -10.716 -0.698 3.367 1.00 95.81 195 MET A C 1
ATOM 1577 O O . MET A 1 195 ? -11.651 -1.062 4.076 1.00 95.81 195 MET A O 1
ATOM 1581 N N . THR A 1 196 ? -10.287 -1.414 2.330 1.00 97.12 196 THR A N 1
ATOM 1582 C CA . THR A 1 196 ? -10.786 -2.752 1.990 1.00 97.12 196 THR A CA 1
ATOM 1583 C C . THR A 1 196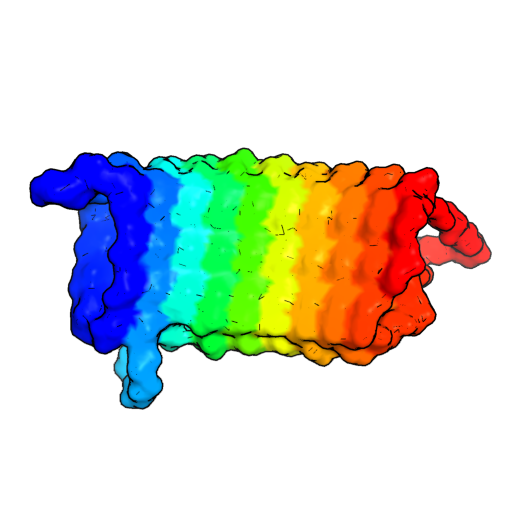 ? -9.633 -3.742 1.988 1.00 97.12 196 THR A C 1
ATOM 1585 O O . THR A 1 196 ? -8.613 -3.522 1.334 1.00 97.12 196 THR A O 1
ATOM 1588 N N . ILE A 1 197 ? -9.796 -4.825 2.741 1.00 95.38 197 ILE A N 1
ATOM 1589 C CA . ILE A 1 197 ? -8.843 -5.926 2.833 1.00 95.38 197 ILE A CA 1
ATOM 1590 C C . ILE A 1 197 ? -9.599 -7.215 2.532 1.00 95.38 197 ILE A C 1
ATOM 1592 O O . ILE A 1 197 ? -10.582 -7.525 3.198 1.00 95.38 197 ILE A O 1
ATOM 1596 N N . SER A 1 198 ? -9.159 -7.965 1.527 1.00 96.75 198 SER A N 1
ATOM 1597 C CA . SER A 1 198 ? -9.838 -9.197 1.128 1.00 96.75 198 SER A CA 1
ATOM 1598 C C . SER A 1 198 ? -8.874 -10.311 0.739 1.00 96.75 198 SER A C 1
ATOM 1600 O O . SER A 1 198 ? -7.795 -10.052 0.207 1.00 96.75 198 SER A O 1
ATOM 1602 N N . GLU A 1 199 ? -9.252 -11.558 1.024 1.00 95.81 199 GLU A N 1
ATOM 1603 C CA . GLU A 1 199 ? -8.530 -12.762 0.575 1.00 95.81 199 GLU A CA 1
ATOM 1604 C C . GLU A 1 199 ? -7.047 -12.795 1.011 1.00 95.81 199 GLU A C 1
ATOM 1606 O O . GLU A 1 199 ? -6.159 -13.279 0.307 1.00 95.81 199 GLU A O 1
ATOM 1611 N N . LEU A 1 200 ? -6.738 -12.248 2.194 1.00 93.12 200 LEU A N 1
ATOM 1612 C CA . LEU A 1 200 ? -5.380 -12.266 2.752 1.00 93.12 200 LEU A CA 1
ATOM 1613 C C . LEU A 1 200 ? -5.155 -13.499 3.633 1.00 93.12 200 LEU A C 1
ATOM 1615 O O . LEU A 1 200 ? -5.211 -13.428 4.862 1.00 93.12 200 LEU A O 1
ATOM 1619 N N . SER A 1 201 ? -4.870 -14.639 2.999 1.00 91.00 201 SER A N 1
ATOM 1620 C CA . SER A 1 201 ? -4.887 -15.962 3.648 1.00 91.00 201 SER A CA 1
ATOM 1621 C C . SER A 1 201 ? -3.881 -16.158 4.791 1.00 91.00 201 SER A C 1
ATOM 1623 O O . SER A 1 201 ? -4.077 -17.052 5.610 1.00 91.00 201 SER A O 1
ATOM 1625 N N . ASN A 1 202 ? -2.803 -15.365 4.867 1.00 90.44 202 ASN A N 1
ATOM 1626 C CA . ASN A 1 202 ? -1.792 -15.484 5.928 1.00 90.44 202 ASN A CA 1
ATOM 1627 C C . ASN A 1 202 ? -1.746 -14.296 6.904 1.00 90.44 202 ASN A C 1
ATOM 1629 O O . ASN A 1 202 ? -0.875 -14.273 7.784 1.00 90.44 202 ASN A O 1
ATOM 1633 N N . VAL A 1 203 ? -2.677 -13.341 6.804 1.00 88.81 203 VAL A N 1
ATOM 1634 C CA . VAL A 1 203 ? -2.718 -12.191 7.714 1.00 88.81 203 VAL A CA 1
ATOM 1635 C C . VAL A 1 203 ? -3.354 -12.588 9.040 1.00 88.81 203 VAL A C 1
ATOM 1637 O O . VAL A 1 203 ? -4.524 -12.951 9.103 1.00 88.81 203 VAL A O 1
ATOM 1640 N N . LYS A 1 204 ? -2.577 -12.495 10.124 1.00 85.69 204 LYS A N 1
ATOM 1641 C CA . LYS A 1 204 ? -3.055 -12.785 11.492 1.00 85.69 204 LYS A CA 1
ATOM 1642 C C . LYS A 1 204 ? -3.566 -11.552 12.222 1.00 85.69 204 LYS A C 1
ATOM 1644 O O . LYS A 1 204 ? -4.364 -11.679 13.150 1.00 85.69 204 LYS A O 1
ATOM 1649 N N . MET A 1 205 ? -3.059 -10.386 11.838 1.00 82.38 205 MET A N 1
ATOM 1650 C CA . MET A 1 205 ? -3.361 -9.097 12.442 1.00 82.38 205 MET A CA 1
ATOM 1651 C C . MET A 1 205 ? -3.171 -8.006 11.392 1.00 82.38 205 MET A C 1
ATOM 1653 O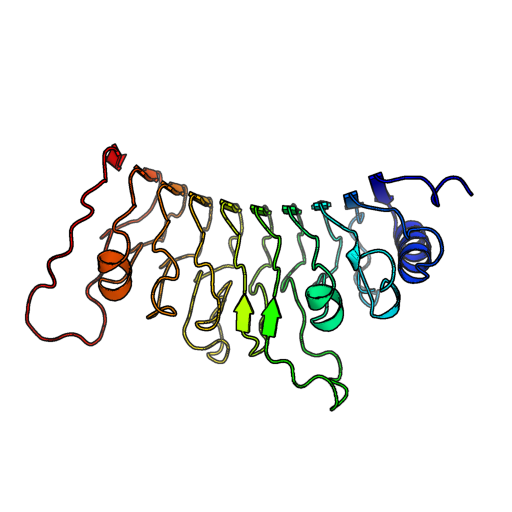 O . MET A 1 205 ? -2.176 -8.018 10.665 1.00 82.38 205 MET A O 1
ATOM 1657 N N . ILE A 1 206 ? -4.106 -7.059 11.323 1.00 80.31 206 ILE A N 1
ATOM 1658 C CA . ILE A 1 206 ? -4.004 -5.939 10.380 1.00 80.31 206 ILE A CA 1
ATOM 1659 C C . ILE A 1 206 ? -3.024 -4.897 10.937 1.00 80.31 206 ILE A C 1
ATOM 1661 O O . ILE A 1 206 ? -2.058 -4.526 10.275 1.00 80.31 206 ILE A O 1
ATOM 1665 N N . PHE A 1 207 ? -3.182 -4.482 12.194 1.00 77.62 207 PHE A N 1
ATOM 1666 C CA . PHE A 1 207 ? -2.315 -3.459 12.784 1.00 77.62 207 PHE A CA 1
ATOM 1667 C C . PHE A 1 207 ? -1.522 -3.992 13.979 1.00 77.62 207 PHE A C 1
ATOM 1669 O O . PHE A 1 207 ? -2.118 -4.400 14.968 1.00 77.62 207 PHE A O 1
ATOM 1676 N N . HIS A 1 208 ? -0.184 -3.969 13.924 1.00 66.56 208 HIS A N 1
ATOM 1677 C CA . HIS A 1 208 ? 0.659 -4.569 14.972 1.00 66.56 208 HIS A CA 1
ATOM 1678 C C . HIS A 1 208 ? 1.313 -3.557 15.939 1.00 66.56 208 HIS A C 1
ATOM 1680 O O . HIS A 1 208 ? 1.938 -3.937 16.937 1.00 66.56 208 HIS A O 1
ATOM 1686 N N . THR A 1 209 ? 1.216 -2.249 15.677 1.00 68.62 209 THR A N 1
ATOM 1687 C CA . THR A 1 209 ? 2.023 -1.246 16.393 1.00 68.62 209 THR A CA 1
ATOM 1688 C C . THR A 1 209 ? 1.295 0.054 16.657 1.00 68.62 209 THR A C 1
ATOM 1690 O O . THR A 1 209 ? 0.293 0.367 16.024 1.00 68.62 209 THR A O 1
ATOM 1693 N N . ASP A 1 210 ? 1.856 0.847 17.569 1.00 67.25 210 ASP A N 1
ATOM 1694 C CA . ASP A 1 210 ? 1.535 2.263 17.631 1.00 67.25 210 ASP A CA 1
ATOM 1695 C C . ASP A 1 210 ? 1.982 2.901 16.315 1.00 67.25 210 ASP A C 1
ATOM 1697 O O . ASP A 1 210 ? 3.149 2.820 15.929 1.00 67.25 210 ASP A O 1
ATOM 1701 N N . LEU A 1 211 ? 1.021 3.459 15.594 1.00 67.75 211 LEU A N 1
ATOM 1702 C CA . LEU A 1 211 ? 1.273 4.248 14.399 1.00 67.75 211 LEU A CA 1
ATOM 1703 C C . LEU A 1 211 ? 1.604 5.683 14.791 1.00 67.75 211 LEU A C 1
ATOM 1705 O O . LEU A 1 211 ? 1.282 6.102 15.913 1.00 67.75 211 LEU A O 1
ATOM 1709 N N . PRO A 1 212 ? 2.178 6.475 13.868 1.00 68.25 212 PRO A N 1
ATOM 1710 C CA . PRO A 1 212 ? 2.236 7.912 14.048 1.00 68.25 212 PRO A CA 1
ATOM 1711 C C . PRO A 1 212 ? 0.849 8.437 14.457 1.00 68.25 212 PRO A C 1
ATOM 1713 O O . PRO A 1 212 ? -0.164 7.991 13.891 1.00 68.25 212 PRO A O 1
ATOM 1716 N N . PRO A 1 213 ? 0.766 9.352 15.442 1.00 65.19 213 PRO A N 1
ATOM 1717 C CA . PRO A 1 213 ? -0.505 9.902 15.888 1.00 65.19 213 PRO A CA 1
ATOM 1718 C C . PRO A 1 213 ? -1.352 10.363 14.702 1.00 65.19 213 PRO A C 1
ATOM 1720 O O . PRO A 1 213 ? -0.840 10.973 13.766 1.00 65.19 213 PRO A O 1
ATOM 1723 N N . ASN A 1 214 ? -2.656 10.096 14.769 1.00 68.88 214 ASN A N 1
ATOM 1724 C CA . ASN A 1 214 ? -3.647 10.514 13.775 1.00 68.88 214 ASN A CA 1
ATOM 1725 C C . ASN A 1 214 ? -3.613 9.785 12.415 1.00 68.88 214 ASN A C 1
ATOM 1727 O O . ASN A 1 214 ? -4.339 10.195 11.510 1.00 68.88 214 ASN A O 1
ATOM 1731 N N . SER A 1 215 ? -2.856 8.689 12.269 1.00 75.19 215 SER A N 1
ATOM 1732 C CA . SER A 1 215 ? -2.767 7.940 10.998 1.00 75.19 215 SER A CA 1
ATOM 1733 C C . SER A 1 215 ? -4.111 7.429 10.460 1.00 75.19 215 SER A C 1
ATOM 1735 O O . SER A 1 215 ? -4.243 7.292 9.258 1.00 75.19 215 SER A O 1
ATOM 1737 N N . PHE A 1 216 ? -5.126 7.206 11.302 1.00 81.25 216 PHE A N 1
ATOM 1738 C CA . PHE A 1 216 ? -6.463 6.759 10.865 1.00 81.25 216 PHE A CA 1
ATOM 1739 C C . PHE A 1 216 ? -7.602 7.634 11.390 1.00 81.25 216 PHE A C 1
ATOM 1741 O O . PHE A 1 216 ? -8.733 7.181 11.540 1.00 81.25 216 PHE A O 1
ATOM 1748 N N . GLN A 1 217 ? -7.321 8.904 11.688 1.00 83.44 217 GLN A N 1
ATOM 1749 C CA . GLN A 1 217 ? -8.316 9.800 12.288 1.00 83.44 217 GLN A CA 1
ATOM 1750 C C . GLN A 1 217 ? -9.531 10.072 11.381 1.00 83.44 217 GLN A C 1
ATOM 1752 O O . GLN A 1 217 ? -10.558 10.516 11.883 1.00 83.44 217 GLN A O 1
ATOM 1757 N N . HIS A 1 218 ? -9.410 9.842 10.069 1.00 92.12 218 HIS A N 1
ATOM 1758 C CA . HIS A 1 218 ? -10.465 10.067 9.076 1.00 92.12 218 HIS A CA 1
ATOM 1759 C C . HIS A 1 218 ? -11.108 8.774 8.561 1.00 92.12 218 HIS A C 1
ATOM 1761 O O . HIS A 1 218 ? -11.998 8.864 7.718 1.00 92.12 218 HIS A O 1
ATOM 1767 N N . LEU A 1 219 ? -10.694 7.605 9.068 1.00 93.38 219 LEU A N 1
ATOM 1768 C CA . LEU A 1 219 ? -11.206 6.322 8.593 1.00 93.38 219 LEU A CA 1
ATOM 1769 C C . LEU A 1 219 ? -12.690 6.205 8.952 1.00 93.38 219 LEU A C 1
ATOM 1771 O O . LEU A 1 219 ? -13.045 6.285 10.129 1.00 93.38 219 LEU A O 1
ATOM 1775 N N . ARG A 1 220 ? -13.529 6.037 7.929 1.00 96.19 220 ARG A N 1
ATOM 1776 C CA . ARG A 1 220 ? -14.990 5.910 8.014 1.00 96.19 220 ARG A CA 1
ATOM 1777 C C . ARG A 1 220 ? -15.445 4.495 7.730 1.00 96.19 220 ARG A C 1
ATOM 1779 O O . ARG A 1 220 ? -16.336 4.007 8.410 1.00 96.19 220 ARG A O 1
ATOM 1786 N N . GLU A 1 221 ? -14.808 3.840 6.771 1.00 96.88 221 GLU A N 1
ATOM 1787 C CA . GLU A 1 221 ? -15.230 2.533 6.284 1.00 96.88 221 GLU A CA 1
ATOM 1788 C C . GLU A 1 221 ? -14.056 1.556 6.356 1.00 96.88 221 GLU A C 1
ATOM 1790 O O . GLU A 1 221 ? -12.993 1.793 5.771 1.00 96.88 221 GLU A O 1
ATOM 1795 N N . LEU A 1 222 ? -14.250 0.447 7.071 1.00 95.31 222 LEU A N 1
ATOM 1796 C CA . LEU A 1 222 ? -13.348 -0.699 7.038 1.00 95.31 222 LEU A CA 1
ATOM 1797 C C . LEU A 1 222 ? -14.131 -1.957 6.665 1.00 95.31 222 LEU A C 1
ATOM 1799 O O . LEU A 1 222 ? -15.003 -2.398 7.411 1.00 95.31 222 LEU A O 1
ATOM 1803 N N . SER A 1 223 ? -13.764 -2.558 5.536 1.00 96.75 223 SER A N 1
ATOM 1804 C CA . SER A 1 223 ? -14.273 -3.860 5.109 1.00 96.75 223 SER A CA 1
ATOM 1805 C C . SER A 1 223 ? -13.148 -4.889 5.103 1.00 96.75 223 SER A C 1
ATOM 1807 O O . SER A 1 223 ? -12.095 -4.667 4.497 1.00 96.75 223 SER A O 1
ATOM 1809 N N . VAL A 1 224 ? -13.369 -6.008 5.791 1.00 96.00 224 VAL A N 1
ATOM 1810 C CA . VAL A 1 224 ? -12.457 -7.150 5.837 1.00 96.00 224 VAL A CA 1
ATOM 1811 C C . VAL A 1 224 ? -13.220 -8.410 5.437 1.00 96.00 224 VAL A C 1
ATOM 1813 O O . VAL A 1 224 ? -14.244 -8.727 6.039 1.00 96.00 224 VAL A O 1
ATOM 1816 N N . SER A 1 225 ? -12.747 -9.122 4.415 1.00 96.88 225 SER A N 1
ATOM 1817 C CA . SER A 1 225 ? -13.420 -10.329 3.911 1.00 96.88 225 SER A CA 1
ATOM 1818 C C . SER A 1 225 ? -12.453 -11.458 3.551 1.00 96.88 225 SER A C 1
ATOM 1820 O O . SER A 1 225 ? -11.337 -11.205 3.109 1.00 96.88 225 SER A O 1
ATOM 1822 N N . GLY A 1 226 ? -12.837 -12.718 3.764 1.00 95.56 226 GLY A N 1
ATOM 1823 C CA . GLY A 1 226 ? -12.027 -13.868 3.326 1.00 95.56 226 GLY A CA 1
ATOM 1824 C C . GLY A 1 226 ? -10.644 -13.982 3.996 1.00 95.56 226 GLY A C 1
ATOM 1825 O O . GLY A 1 226 ? -9.713 -14.562 3.437 1.00 95.56 226 GLY A O 1
ATOM 1826 N N . CYS A 1 227 ? -10.457 -13.408 5.190 1.00 94.50 227 CYS A N 1
ATOM 1827 C CA . CYS A 1 227 ? -9.212 -13.504 5.961 1.00 94.50 227 CYS A CA 1
ATOM 1828 C C . CYS A 1 227 ? -9.329 -14.590 7.046 1.00 94.50 227 CYS A C 1
ATOM 1830 O O . CYS A 1 227 ? -9.509 -14.305 8.232 1.00 94.50 227 CYS A O 1
ATOM 1832 N N . GLU A 1 228 ? -9.227 -15.860 6.646 1.00 92.69 228 GLU A N 1
ATOM 1833 C CA . GLU A 1 228 ? -9.572 -17.019 7.491 1.00 92.69 228 GLU A CA 1
ATOM 1834 C C . GLU A 1 228 ? -8.765 -17.155 8.793 1.00 92.69 228 GLU A C 1
ATOM 1836 O O . GLU A 1 228 ? -9.282 -17.676 9.778 1.00 92.69 228 GLU A O 1
ATOM 1841 N N . ILE A 1 229 ? -7.503 -16.710 8.827 1.00 92.56 229 ILE A N 1
ATOM 1842 C CA . ILE A 1 229 ? -6.648 -16.819 10.026 1.00 92.56 229 ILE A CA 1
ATOM 1843 C C . ILE A 1 229 ? -6.492 -15.502 10.797 1.00 92.56 229 ILE A C 1
ATOM 1845 O O . ILE A 1 229 ? -5.711 -15.441 11.756 1.00 92.56 229 ILE A O 1
ATOM 1849 N N . LEU A 1 230 ? -7.192 -14.448 10.367 1.00 92.38 230 LEU A N 1
ATOM 1850 C CA . LEU A 1 230 ? -7.169 -13.144 11.015 1.00 92.38 230 LEU A CA 1
ATOM 1851 C C . LEU A 1 230 ? -7.801 -13.265 12.393 1.00 92.38 230 LEU A C 1
ATOM 1853 O O . LEU A 1 230 ? -8.994 -13.507 12.486 1.00 92.38 230 LEU A O 1
ATOM 1857 N N . LYS A 1 231 ? -7.021 -13.059 13.455 1.00 90.44 231 LYS A N 1
ATOM 1858 C CA . LYS A 1 231 ? -7.538 -13.126 14.827 1.00 90.44 231 LYS A CA 1
ATOM 1859 C C . LYS A 1 231 ? -8.137 -11.796 15.254 1.00 90.44 231 LYS A C 1
ATOM 1861 O O . LYS A 1 231 ? -9.240 -11.773 15.788 1.00 90.44 231 LYS A O 1
ATOM 1866 N N . ASN A 1 232 ? -7.397 -10.713 14.999 1.00 88.19 232 ASN A N 1
ATOM 1867 C CA . ASN A 1 232 ? -7.669 -9.392 15.557 1.00 88.19 232 ASN A CA 1
ATOM 1868 C C . ASN A 1 232 ? -7.468 -8.294 14.511 1.00 88.19 232 ASN A C 1
ATOM 1870 O O . ASN A 1 232 ? -6.504 -8.349 13.742 1.00 88.19 232 ASN A O 1
ATOM 1874 N N . LEU A 1 233 ? -8.315 -7.261 14.519 1.00 87.88 233 LEU A N 1
ATOM 1875 C CA . LEU A 1 233 ? -8.161 -6.127 13.602 1.00 87.88 233 LEU A CA 1
ATOM 1876 C C . LEU A 1 233 ? -7.202 -5.090 14.192 1.00 87.88 233 LEU A C 1
ATOM 1878 O O . LEU A 1 233 ? -6.173 -4.796 13.585 1.00 87.88 233 LEU A O 1
ATOM 1882 N N . PHE A 1 234 ? -7.512 -4.573 15.386 1.00 85.25 234 PHE A N 1
ATOM 1883 C CA . PHE A 1 234 ? -6.802 -3.436 15.980 1.00 85.25 234 PHE A CA 1
ATOM 1884 C C . PHE A 1 234 ? -6.235 -3.735 17.373 1.00 85.25 234 PHE A C 1
ATOM 1886 O O . PHE A 1 234 ? -6.888 -4.395 18.175 1.00 85.25 234 PHE A O 1
ATOM 1893 N N . PRO A 1 235 ? -5.092 -3.152 17.757 1.00 82.56 235 PRO A N 1
ATOM 1894 C CA . PRO A 1 235 ? -4.751 -2.971 19.157 1.00 82.56 235 PRO A CA 1
ATOM 1895 C C . PRO A 1 235 ? -5.574 -1.818 19.751 1.00 82.56 235 PRO A C 1
ATOM 1897 O O . PRO A 1 235 ? -5.920 -0.853 19.059 1.00 82.56 235 PRO A O 1
ATOM 1900 N N . ALA A 1 236 ? -5.823 -1.861 21.063 1.00 82.12 236 ALA A N 1
ATOM 1901 C CA . ALA A 1 236 ? -6.533 -0.793 21.781 1.00 82.12 236 ALA A CA 1
ATOM 1902 C C . ALA A 1 236 ? -5.913 0.608 21.577 1.00 82.12 236 ALA A C 1
ATOM 1904 O O . ALA A 1 236 ? -6.617 1.622 21.609 1.00 82.12 236 ALA A O 1
ATOM 1905 N N . SER A 1 237 ? -4.599 0.679 21.330 1.00 78.69 237 SER A N 1
ATOM 1906 C CA . SER A 1 237 ? -3.892 1.934 21.064 1.00 78.69 237 SER A CA 1
ATOM 1907 C C . SER A 1 237 ? -4.297 2.600 19.750 1.00 78.69 237 SER A C 1
ATOM 1909 O O . SER A 1 237 ? -4.275 3.826 19.692 1.00 78.69 237 SER A O 1
ATOM 1911 N N . ILE A 1 238 ? -4.726 1.835 18.742 1.00 81.25 238 ILE A N 1
ATOM 1912 C CA . ILE A 1 238 ? -5.270 2.365 17.484 1.00 81.25 238 ILE A CA 1
ATOM 1913 C C . ILE A 1 238 ? -6.775 2.586 17.609 1.00 81.25 238 ILE A C 1
ATOM 1915 O O . ILE A 1 238 ? -7.262 3.646 17.221 1.00 81.25 238 ILE A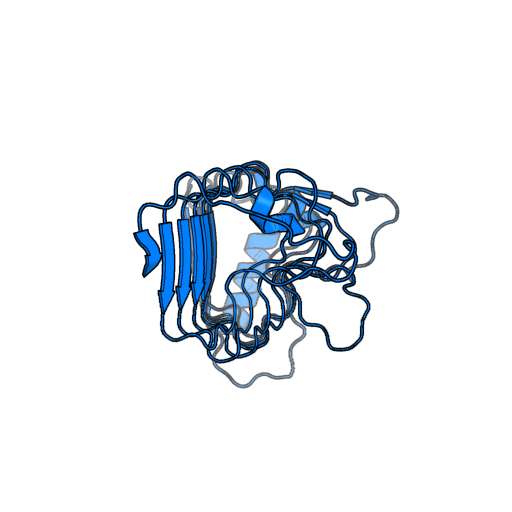 O 1
ATOM 1919 N N . ALA A 1 239 ? -7.502 1.631 18.201 1.00 85.19 239 ALA A N 1
ATOM 1920 C CA . ALA A 1 239 ? -8.963 1.674 18.291 1.00 85.19 239 ALA A CA 1
ATOM 1921 C C . ALA A 1 239 ? -9.489 2.980 18.915 1.00 85.19 239 ALA A C 1
ATOM 1923 O O . ALA A 1 239 ? -10.448 3.563 18.415 1.00 85.19 239 ALA A O 1
ATOM 1924 N N . LYS A 1 240 ? -8.807 3.511 19.942 1.00 83.31 240 LYS A N 1
ATOM 1925 C CA . LYS A 1 240 ? -9.169 4.783 20.603 1.00 83.31 240 LYS A CA 1
ATOM 1926 C C . LYS A 1 240 ? -9.106 6.026 19.697 1.00 83.31 240 LYS A C 1
ATOM 1928 O O . LYS A 1 240 ? -9.593 7.084 20.089 1.00 83.31 240 LYS A O 1
ATOM 1933 N N . HIS A 1 241 ? -8.475 5.927 18.528 1.00 81.94 241 HIS A N 1
ATOM 1934 C CA . HIS A 1 241 ? -8.320 7.021 17.567 1.00 81.94 241 HIS A CA 1
ATOM 1935 C C . HIS A 1 241 ? -9.254 6.906 16.354 1.00 81.94 241 HIS A C 1
ATOM 1937 O O . HIS A 1 241 ? -9.338 7.851 15.571 1.00 81.94 241 HIS A O 1
ATOM 1943 N N . LEU A 1 242 ? -10.001 5.806 16.219 1.00 86.94 242 LEU A N 1
ATOM 1944 C CA . LEU A 1 242 ? -10.949 5.566 15.124 1.00 86.94 242 LEU A CA 1
ATOM 1945 C C . LEU A 1 242 ? -12.312 6.221 15.399 1.00 86.94 242 LEU A C 1
ATOM 1947 O O . LEU A 1 242 ? -13.366 5.597 15.318 1.00 86.94 242 LEU A O 1
ATOM 1951 N N . LEU A 1 243 ? -12.295 7.506 15.756 1.00 87.88 243 LEU A N 1
ATOM 1952 C CA . LEU A 1 243 ? -13.492 8.247 16.175 1.00 87.88 243 LEU A CA 1
ATOM 1953 C C . LEU A 1 243 ? -14.455 8.558 15.020 1.00 87.88 243 LEU A C 1
ATOM 1955 O O 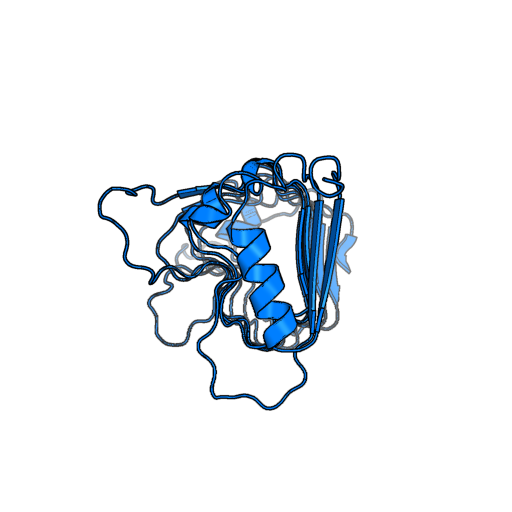. LEU A 1 243 ? -15.574 9.007 15.261 1.00 87.88 243 LEU A O 1
ATOM 1959 N N . GLN A 1 244 ? -14.000 8.387 13.777 1.00 92.69 244 GLN A N 1
ATOM 1960 C CA . GLN A 1 244 ? -14.785 8.644 12.573 1.00 92.69 244 GLN A CA 1
ATOM 1961 C C . GLN A 1 244 ? -15.331 7.369 11.923 1.00 92.69 244 GLN A C 1
ATOM 1963 O O . GLN A 1 244 ? -16.040 7.501 10.933 1.00 92.69 244 GLN A O 1
ATOM 1968 N N . LEU A 1 245 ? -15.037 6.182 12.474 1.00 93.44 245 LEU A N 1
ATOM 1969 C CA . LEU A 1 245 ? -15.463 4.911 11.891 1.00 93.44 245 LEU A CA 1
ATOM 1970 C C . LEU A 1 245 ? -16.993 4.812 11.938 1.00 93.44 245 LEU A C 1
ATOM 1972 O O . LEU A 1 245 ? -17.589 4.869 13.014 1.00 93.44 245 LEU A O 1
ATOM 1976 N N . GLU A 1 246 ? -17.600 4.719 10.763 1.00 95.31 246 GLU A N 1
ATOM 1977 C CA . GLU A 1 246 ? -19.041 4.718 10.504 1.00 95.31 246 GLU A CA 1
ATOM 1978 C C . GLU A 1 246 ? -19.512 3.303 10.134 1.00 95.31 246 GLU A C 1
ATOM 1980 O O . GLU A 1 246 ? -20.513 2.838 10.683 1.00 95.31 246 GLU A O 1
ATOM 1985 N N . ASP A 1 247 ? -18.738 2.586 9.315 1.00 95.44 247 ASP A N 1
ATOM 1986 C CA . ASP A 1 247 ? -19.067 1.239 8.853 1.00 95.44 247 ASP A CA 1
ATOM 1987 C C . ASP A 1 247 ? -17.893 0.276 9.066 1.00 95.44 247 ASP A C 1
ATOM 1989 O O . ASP A 1 247 ? -16.768 0.504 8.607 1.00 95.44 247 ASP A O 1
ATOM 1993 N N . LEU A 1 248 ? -18.170 -0.818 9.778 1.00 95.00 248 LEU A N 1
ATOM 1994 C CA . LEU A 1 248 ? -17.246 -1.929 9.975 1.00 95.00 248 LEU A CA 1
ATOM 1995 C C . LEU A 1 248 ? -17.914 -3.218 9.494 1.00 95.00 248 LEU A C 1
ATOM 1997 O O . LEU A 1 248 ? -18.893 -3.663 10.086 1.00 95.00 248 LEU A O 1
ATOM 2001 N N . SER A 1 249 ? -17.364 -3.820 8.443 1.00 95.38 249 SER A N 1
ATOM 2002 C CA . SER A 1 249 ? -17.854 -5.081 7.881 1.00 95.38 249 SER A CA 1
ATOM 2003 C C . SER A 1 249 ? -16.766 -6.147 7.956 1.00 95.38 249 SER A C 1
ATOM 2005 O O . SER A 1 249 ? -15.639 -5.919 7.508 1.00 95.38 249 SER A O 1
ATOM 2007 N N . ILE A 1 250 ? -17.093 -7.299 8.542 1.00 95.25 250 ILE A N 1
ATOM 2008 C CA . ILE A 1 250 ? -16.202 -8.447 8.702 1.00 95.25 250 ILE A CA 1
ATOM 2009 C C . ILE A 1 250 ? -16.952 -9.700 8.248 1.00 95.25 250 ILE A C 1
ATOM 2011 O O . ILE A 1 250 ? -17.818 -10.211 8.949 1.00 95.25 250 ILE A O 1
ATOM 2015 N N . SER A 1 251 ? -16.581 -10.247 7.095 1.00 95.75 251 SER A N 1
ATOM 2016 C CA . SER A 1 251 ? -17.212 -11.453 6.537 1.00 95.75 251 SER A CA 1
ATOM 2017 C C . SER A 1 251 ? -16.179 -12.542 6.271 1.00 95.75 251 SER A C 1
ATOM 2019 O O . SER A 1 251 ? -15.041 -12.251 5.924 1.00 95.75 251 SER A O 1
ATOM 2021 N N . ASP A 1 252 ? -16.536 -13.810 6.470 1.00 94.50 252 ASP A N 1
ATOM 2022 C CA . ASP A 1 252 ? -15.666 -14.948 6.132 1.00 94.50 252 ASP A CA 1
ATOM 2023 C C . ASP A 1 252 ? -14.232 -14.851 6.717 1.00 94.50 252 ASP A C 1
ATOM 2025 O O . ASP A 1 252 ? -13.244 -15.202 6.074 1.00 94.50 252 ASP A O 1
ATOM 2029 N N . CYS A 1 253 ? -14.102 -14.347 7.954 1.00 94.12 253 CYS A N 1
ATOM 2030 C CA . CYS A 1 253 ? -12.824 -14.188 8.661 1.00 94.12 253 CYS A CA 1
ATOM 2031 C C . CYS A 1 253 ? -12.770 -14.997 9.967 1.00 94.12 253 CYS A C 1
ATOM 2033 O O . CYS A 1 253 ? -13.789 -15.217 10.619 1.00 94.12 253 CYS A O 1
ATOM 2035 N N . GLY A 1 254 ? -11.562 -15.366 10.406 1.00 91.00 254 GLY A N 1
ATOM 2036 C CA . GLY A 1 254 ? -11.321 -16.090 11.667 1.00 91.00 254 GLY A CA 1
ATOM 2037 C C . GLY A 1 254 ? -11.284 -15.225 12.932 1.00 91.00 254 GLY A C 1
ATOM 2038 O O . GLY A 1 254 ? -10.624 -15.610 13.898 1.00 91.00 254 GLY A O 1
ATOM 2039 N N . VAL A 1 255 ? -11.924 -14.049 12.911 1.00 92.12 255 VAL A N 1
ATOM 2040 C CA . VAL A 1 255 ? -11.772 -13.013 13.946 1.00 92.12 255 VAL A CA 1
ATOM 2041 C C . VAL A 1 255 ? -12.292 -13.516 15.293 1.00 92.12 255 VAL A C 1
ATOM 2043 O O . VAL A 1 255 ? -13.453 -13.895 15.423 1.00 92.12 255 VAL A O 1
ATOM 2046 N N . GLU A 1 256 ? -11.424 -13.498 16.305 1.00 89.56 256 GLU A N 1
ATOM 2047 C CA . GLU A 1 256 ? -11.739 -13.867 17.691 1.00 89.56 256 GLU A CA 1
ATOM 2048 C C . GLU A 1 256 ? -12.150 -12.622 18.499 1.00 89.56 256 GLU A C 1
ATOM 2050 O O . GLU A 1 256 ? -13.108 -12.662 19.272 1.00 89.56 256 GLU A O 1
ATOM 2055 N N . GLU A 1 257 ? -11.462 -11.495 18.285 1.00 88.06 257 GLU A N 1
ATOM 2056 C CA . GLU A 1 257 ? -11.751 -10.193 18.895 1.00 88.06 257 GLU A CA 1
ATOM 2057 C C . GLU A 1 257 ? -11.492 -9.064 17.882 1.00 88.06 257 GLU A C 1
ATOM 2059 O O . GLU A 1 257 ? -10.494 -9.057 17.171 1.00 88.06 257 GLU A O 1
ATOM 2064 N N . ILE A 1 258 ? -12.365 -8.056 17.806 1.00 88.25 258 ILE A N 1
ATOM 2065 C CA . ILE A 1 258 ? -12.136 -6.910 16.900 1.00 88.25 258 ILE A CA 1
ATOM 2066 C C . ILE A 1 258 ? -10.946 -6.071 17.389 1.00 88.25 258 ILE A C 1
ATOM 2068 O O . ILE A 1 258 ? -10.139 -5.585 16.592 1.00 88.25 258 ILE A O 1
ATOM 2072 N N . VAL A 1 259 ? -10.825 -5.910 18.709 1.00 87.94 259 VAL A N 1
ATOM 2073 C CA . VAL A 1 259 ? -9.781 -5.109 19.346 1.00 87.94 259 VAL A CA 1
ATOM 2074 C C . VAL A 1 259 ? -9.068 -5.939 20.403 1.00 87.94 259 VAL A C 1
ATOM 2076 O O . VAL A 1 259 ? -9.714 -6.415 21.329 1.00 87.94 259 VAL A O 1
ATOM 2079 N N . SER A 1 260 ? -7.746 -6.050 20.292 1.00 83.81 260 SER A N 1
ATOM 2080 C CA . SER A 1 260 ? -6.903 -6.796 21.227 1.00 83.81 260 SER A CA 1
ATOM 2081 C C . SER A 1 260 ? -6.317 -5.923 22.332 1.00 83.81 260 SER A C 1
ATOM 2083 O O . SER A 1 260 ? -5.923 -4.772 22.085 1.00 83.81 260 SER A O 1
ATOM 2085 N N . GLU A 1 261 ? -6.151 -6.498 23.525 1.00 68.00 261 GLU A N 1
ATOM 2086 C CA . GLU A 1 261 ? -5.404 -5.885 24.626 1.00 68.00 261 GLU A CA 1
ATOM 2087 C C . GLU A 1 261 ? -3.929 -5.706 24.221 1.00 68.00 261 GLU A C 1
ATOM 2089 O O . GLU A 1 261 ? -3.185 -6.662 23.991 1.00 68.00 261 GLU A O 1
ATOM 2094 N N . GLY A 1 262 ? -3.498 -4.453 24.053 1.00 60.31 262 GLY A N 1
ATOM 2095 C CA . GLY A 1 262 ? -2.131 -4.147 23.642 1.00 60.31 262 GLY A CA 1
ATOM 2096 C C . GLY A 1 262 ? -1.118 -4.632 24.682 1.00 60.31 262 GLY A C 1
ATOM 2097 O O . GLY A 1 262 ? -1.302 -4.434 25.882 1.00 60.31 262 GLY A O 1
ATOM 2098 N N . LYS A 1 263 ? -0.002 -5.220 24.235 1.00 52.06 263 LYS A N 1
ATOM 2099 C CA . LYS A 1 263 ? 1.124 -5.530 25.127 1.00 52.06 263 LYS A CA 1
ATOM 2100 C C . LYS A 1 263 ? 1.724 -4.222 25.657 1.00 52.06 263 LYS A C 1
ATOM 2102 O O . LYS A 1 263 ? 2.524 -3.605 24.958 1.00 52.06 263 LYS A O 1
ATOM 2107 N N . GLY A 1 264 ? 1.362 -3.815 26.875 1.00 53.00 264 GLY A N 1
ATOM 2108 C CA . GLY A 1 264 ? 2.056 -2.738 27.593 1.00 53.00 264 GLY A CA 1
ATOM 2109 C C . GLY A 1 264 ? 1.210 -1.634 28.232 1.00 53.00 264 GLY A C 1
ATOM 2110 O O . GLY A 1 264 ? 1.785 -0.607 28.578 1.00 53.00 264 GLY A O 1
ATOM 2111 N N . LEU A 1 265 ? -0.100 -1.807 28.422 1.00 45.22 265 LEU A N 1
ATOM 2112 C CA . LEU A 1 265 ? -0.882 -0.915 29.285 1.00 45.22 265 LEU A CA 1
ATOM 2113 C C . LEU A 1 265 ? -1.490 -1.705 30.447 1.00 45.22 265 LEU A C 1
ATOM 2115 O O . LEU A 1 265 ? -1.912 -2.842 30.281 1.00 45.22 265 LEU A O 1
ATOM 2119 N N . GLU A 1 266 ? -1.390 -1.077 31.614 1.00 50.59 266 GLU A N 1
ATOM 2120 C CA . GLU A 1 266 ? -1.657 -1.535 32.980 1.00 50.59 266 GLU A CA 1
ATOM 2121 C C . GLU A 1 266 ? -3.005 -2.256 33.159 1.00 50.59 266 GLU A C 1
ATOM 2123 O O . GLU A 1 266 ? -3.888 -2.111 32.322 1.00 50.59 266 GLU A O 1
ATOM 2128 N N . ASP A 1 267 ? -3.157 -2.972 34.286 1.00 51.50 267 ASP A N 1
ATOM 2129 C CA . ASP A 1 267 ? -4.303 -3.777 34.781 1.00 51.50 267 ASP A CA 1
ATOM 2130 C C . ASP A 1 267 ? -5.694 -3.074 34.824 1.00 51.50 267 ASP A C 1
ATOM 2132 O O . ASP A 1 267 ? -6.580 -3.457 35.592 1.00 51.50 267 ASP A O 1
ATOM 2136 N N . GLN A 1 268 ? -5.925 -2.021 34.038 1.00 50.62 268 GLN A N 1
ATOM 2137 C CA . GLN A 1 268 ? -7.210 -1.356 33.884 1.00 50.62 268 GLN A CA 1
ATOM 2138 C C . GLN A 1 268 ? -7.817 -1.658 32.509 1.00 50.62 268 GLN A C 1
ATOM 2140 O O . GLN A 1 268 ? -7.154 -1.464 31.489 1.00 50.62 268 GLN A O 1
ATOM 2145 N N . PRO A 1 269 ? -9.100 -2.058 32.448 1.00 56.56 269 PRO A N 1
ATOM 2146 C CA . PRO A 1 269 ? -9.781 -2.270 31.180 1.00 56.56 269 PRO A CA 1
ATOM 2147 C C . PRO A 1 269 ? -9.815 -0.955 30.393 1.00 56.56 269 PRO A C 1
ATOM 2149 O O . PRO A 1 269 ? -10.478 0.009 30.787 1.00 56.56 269 PRO A O 1
ATOM 2152 N N . VAL A 1 270 ? -9.093 -0.906 29.272 1.00 63.16 270 VAL A N 1
ATOM 2153 C CA . VAL A 1 270 ? -9.138 0.230 28.350 1.00 63.16 270 VAL A CA 1
ATOM 2154 C C . VAL A 1 270 ? -10.499 0.212 27.668 1.00 63.16 270 VAL A C 1
ATOM 2156 O O . VAL A 1 270 ? -10.765 -0.607 26.792 1.00 63.16 270 VAL A O 1
ATOM 2159 N N . ARG A 1 271 ? -11.383 1.121 28.077 1.00 66.62 271 ARG A N 1
ATOM 2160 C CA . ARG A 1 271 ? -12.675 1.309 27.420 1.00 66.62 271 ARG A CA 1
ATOM 2161 C C . ARG A 1 271 ? -12.478 2.155 26.164 1.00 66.62 271 ARG A C 1
ATOM 2163 O O . ARG A 1 271 ? -12.072 3.310 26.258 1.00 66.62 271 ARG A O 1
ATOM 2170 N N . PHE A 1 272 ? -12.785 1.585 25.009 1.00 74.31 272 PHE A N 1
ATOM 2171 C CA . PHE A 1 272 ? -12.875 2.290 23.732 1.00 74.31 272 PHE A CA 1
ATOM 2172 C C . PHE A 1 272 ? -14.320 2.240 23.229 1.00 74.31 272 PHE A C 1
ATOM 2174 O O . PHE A 1 272 ? -15.098 1.361 23.601 1.00 74.31 272 PHE A O 1
ATOM 2181 N N . GLU A 1 273 ? -14.686 3.221 22.418 1.00 77.75 273 GLU A N 1
ATOM 2182 C CA . GLU A 1 273 ? -16.008 3.351 21.818 1.00 77.75 273 GLU A CA 1
ATOM 2183 C C . GLU A 1 273 ? -15.818 3.812 20.376 1.00 77.75 273 GLU A C 1
ATOM 2185 O O . GLU A 1 273 ? -14.955 4.650 20.106 1.00 77.75 273 GLU A O 1
ATOM 2190 N N . PHE A 1 274 ? -16.620 3.267 19.466 1.00 86.00 274 PHE A N 1
ATOM 2191 C CA . PHE A 1 274 ? -16.715 3.751 18.095 1.00 86.00 274 PHE A CA 1
ATOM 2192 C C . PHE A 1 274 ? -17.997 4.585 17.983 1.00 86.00 274 PHE A C 1
ATOM 2194 O O . PHE A 1 274 ? -19.060 4.042 17.686 1.00 86.00 274 PHE A O 1
ATOM 2201 N N . PRO A 1 275 ? -17.943 5.897 18.279 1.00 83.00 275 PRO A N 1
ATOM 2202 C CA . PRO A 1 275 ? -19.138 6.710 18.527 1.00 83.00 275 PRO A CA 1
ATOM 2203 C C . PRO A 1 275 ? -20.020 6.905 17.290 1.00 83.00 275 PRO A C 1
ATOM 2205 O O . PRO A 1 275 ? -21.142 7.393 17.405 1.00 83.00 275 PRO A O 1
ATOM 2208 N N . LYS A 1 276 ? -19.494 6.582 16.107 1.00 89.56 276 LYS A N 1
ATOM 2209 C CA . LYS A 1 276 ? -20.163 6.759 14.825 1.00 89.56 276 LYS A CA 1
ATOM 2210 C C . LYS A 1 276 ? -20.562 5.460 14.135 1.00 89.56 276 LYS A C 1
ATOM 2212 O O . LYS A 1 276 ? -21.247 5.553 13.120 1.00 89.56 276 LYS A O 1
ATOM 2217 N N . VAL A 1 277 ? -20.179 4.291 14.663 1.00 87.31 277 VAL A N 1
ATOM 2218 C CA . VAL A 1 277 ? -20.484 3.014 14.007 1.00 87.31 277 VAL A CA 1
ATOM 2219 C C . VAL A 1 277 ? -21.995 2.849 13.923 1.00 87.31 277 VAL A C 1
ATOM 2221 O O . VAL A 1 277 ? -22.691 2.801 14.939 1.00 87.31 277 VAL A O 1
ATOM 2224 N N . SER A 1 278 ? -22.486 2.812 12.691 1.00 78.81 278 SER A N 1
ATOM 2225 C CA . SER A 1 278 ? -23.902 2.726 12.353 1.00 78.81 278 SER A CA 1
ATOM 2226 C C . SER A 1 278 ? -24.267 1.370 11.757 1.00 78.81 278 SER A C 1
ATOM 2228 O O . SER A 1 278 ? -25.403 0.924 11.929 1.00 78.81 278 SER A O 1
ATOM 2230 N N . SER A 1 279 ? -23.286 0.692 11.153 1.00 77.94 279 SER A N 1
ATOM 2231 C CA . SER A 1 279 ? -23.391 -0.678 10.665 1.00 77.94 279 SER A CA 1
ATOM 2232 C C . SER A 1 279 ? -22.251 -1.546 11.204 1.00 77.94 279 SER A C 1
ATOM 2234 O O . SER A 1 279 ? -21.086 -1.141 11.199 1.00 77.94 279 SER A O 1
ATOM 2236 N N . LEU A 1 280 ? -22.612 -2.737 11.684 1.00 81.00 280 LEU A N 1
ATOM 2237 C CA . LEU A 1 280 ? -21.696 -3.808 12.061 1.00 81.00 280 LEU A CA 1
ATOM 2238 C C . LEU A 1 280 ? -22.248 -5.100 11.455 1.00 81.00 280 LEU A C 1
ATOM 2240 O O . LEU A 1 280 ? -23.270 -5.605 11.930 1.00 81.00 280 LEU A O 1
ATOM 2244 N N . GLU A 1 281 ? -21.593 -5.578 10.400 1.00 69.44 281 GLU A N 1
ATOM 2245 C CA . GLU A 1 281 ? -21.979 -6.771 9.630 1.00 69.44 281 GLU A CA 1
ATOM 2246 C C . GLU A 1 281 ? -20.903 -7.848 9.690 1.00 69.44 281 GLU A C 1
ATOM 2248 O O . GLU A 1 281 ? -19.718 -7.496 9.479 1.00 69.44 281 GLU A O 1
#

Sequence (281 aa):
MLLKRSEDLHLDLKGHEGIKSVLAELNNGEEFSNLKRVDVIIRMEEYSTSFEPVPLFNKQTSLWISNLRRLIINGCGNLEHLLSPSVARRLEQLQCFEIKDCMRLREIIFTKEIVEEEEREDVICFPQLNSLHIKGIPDLIFFCSGNFNIEFPLLKELNIEDCPNLKEFISRSSSESGMHTLFNEKVAVPSLETMTISELSNVKMIFHTDLPPNSFQHLRELSVSGCEILKNLFPASIAKHLLQLEDLSISDCGVEEIVSEGKGLEDQPVRFEFPKVSSLE

Organism: Gossypium raimondii (NCBI:txid29730)

Foldseek 3Di:
DVQQPDQEEEAAAEDDVSLVVVLVVLLQQPRHQNHAYYAHEHDYDDDDPDDDDDASYDLSNPRRLLNYAYYAYAEPDQDQEHAELNSLLSNQNHAYYHYHQHANHAEHYEYPDPPPPPPPQLERENARHAEYYAENHQNYQEPYLDSHQYEDPRHAEYYYENHQQQAEAEEADSPPPRHRYHYYLNYAQQNHAEYEAYQHARHQEHDQDQHDPNSQLNHAYYAYYNHANHAEYEELNVQQNNQNHQEDHYYNYNYNYHYDHHPPDDPDPSDHDNPRHPDYD

InterPro domains:
  IPR032675 Leucine-rich repeat domain superfamily [G3DSA:3.80.10.10] (8-177)
  IPR032675 Leucine-rich repeat domain superfamily [G3DSA:3.80.10.10] (178-265)
  IPR050905 Plant disease resistance NBS-LRR [PTHR33463] (11-169)
  IPR057135 Disease resistance protein At4g27190-like, leucine-rich repeats [PF23247] (60-102)
  IPR057135 Disease resistance protein At4g27190-like, leucine-rich repeats [PF23247] (111-254)

Secondary structure (DSSP, 8-state):
--GGG-SEEEEEEESHHHHHHHHHHHHH-TT-TT--EEEEEEEPPS--TT-PPPPSS-TTTHHHHTT-SEEEEEEETT-SEEE-HHHHTT-TT--EEEEE--TT--EEE---S---TT----EEE-TT--EEEEES-TT--EEE-SS-EEE-TT--EEEEES-TT--EEEES-TTSTT--EEEETT-B-TT--EEEEE--TT-SEEE-SPPSTTTTTT--EEEEES-TT--EEEEHHHHTT-TT--EEEEES---SEEEE--TT--SS------TT--EE-

pLDDT: mean 80.9, std 14.33, range [45.22, 98.38]